Protein AF-A0A1Y4F2G3-F1 (afdb_monomer)

Mean predicted aligned error: 18.68 Å

Foldseek 3Di:
DDDPDPPPVVVVVVVPPPDDDPDDPDPPPPPPVNVVVVVVVVVVVVVVVVVVVVVVVVVVVVVVVVVVVVVVVVVVVVVVVVVVVVVVVVVVVVVVLVVQLVVQLVVVVVVVQDNVLSNQLSVCVSVVVVVSVVVSVVVRVVVVVVVVVVVCVVPDPDDPPDPPDPVPDDDPVVCVVPPD

Structure (mmCIF, N/CA/C/O backbone):
data_AF-A0A1Y4F2G3-F1
#
_entry.id   AF-A0A1Y4F2G3-F1
#
loop_
_atom_site.group_PDB
_atom_site.id
_atom_site.type_symbol
_atom_site.label_atom_id
_atom_site.label_alt_id
_atom_site.label_comp_id
_atom_site.label_asym_id
_atom_site.label_entity_id
_atom_site.label_seq_id
_atom_site.pdbx_PDB_ins_code
_atom_site.Cartn_x
_atom_site.Cartn_y
_atom_site.Cartn_z
_atom_site.occupancy
_atom_site.B_iso_or_equiv
_atom_site.auth_seq_id
_atom_site.auth_comp_id
_atom_site.auth_asym_id
_atom_site.auth_atom_id
_atom_site.pdbx_PDB_model_num
ATOM 1 N N . MET A 1 1 ? -63.669 32.587 19.161 1.00 41.53 1 MET A N 1
ATOM 2 C CA . MET A 1 1 ? -62.459 31.763 19.363 1.00 41.53 1 MET A CA 1
ATOM 3 C C . MET A 1 1 ? -61.683 32.408 20.509 1.00 41.53 1 MET A C 1
ATOM 5 O O . MET A 1 1 ? -60.713 33.107 20.270 1.00 41.53 1 MET A O 1
ATOM 9 N N . ASP A 1 2 ? -62.224 32.518 21.723 1.00 50.59 2 ASP A N 1
ATOM 10 C CA . ASP A 1 2 ? -62.701 31.463 22.641 1.00 50.59 2 ASP A CA 1
ATOM 11 C C . ASP A 1 2 ? -61.597 30.481 22.992 1.00 50.59 2 ASP A C 1
ATOM 13 O O . ASP A 1 2 ? -61.558 29.414 22.406 1.00 50.59 2 ASP A O 1
ATOM 17 N N . GLU A 1 3 ? -60.707 30.865 23.913 1.00 49.78 3 GLU A N 1
ATOM 18 C CA . GLU A 1 3 ? -59.845 29.914 24.636 1.00 49.78 3 GLU A CA 1
ATOM 19 C C . GLU A 1 3 ? -59.114 30.550 25.839 1.00 49.78 3 GLU A C 1
ATOM 21 O O . GLU A 1 3 ? -57.988 30.190 26.155 1.00 49.78 3 GLU A O 1
ATOM 26 N N . ASN A 1 4 ? -59.710 31.532 26.535 1.00 52.78 4 ASN A N 1
ATOM 27 C CA . ASN A 1 4 ? -59.034 32.106 27.713 1.00 52.78 4 ASN A CA 1
ATOM 28 C C . ASN A 1 4 ? -59.971 32.615 28.819 1.00 52.78 4 ASN A C 1
ATOM 30 O O . ASN A 1 4 ? -59.805 33.707 29.357 1.00 52.78 4 ASN A O 1
ATOM 34 N N . LYS A 1 5 ? -60.992 31.818 29.147 1.00 53.88 5 LYS A N 1
ATOM 35 C CA . LYS A 1 5 ? -61.863 32.043 30.317 1.00 53.88 5 LYS A CA 1
ATOM 36 C C . LYS A 1 5 ? -62.016 30.823 31.233 1.00 53.88 5 LYS A C 1
ATOM 38 O O . LYS A 1 5 ? -62.799 30.888 32.164 1.00 53.88 5 LYS A O 1
ATOM 43 N N . ASN A 1 6 ? -61.258 29.746 31.015 1.00 56.41 6 ASN A N 1
ATOM 44 C CA . ASN A 1 6 ? -61.424 28.488 31.757 1.00 56.41 6 ASN A CA 1
ATOM 45 C C . ASN A 1 6 ? -60.230 28.115 32.658 1.00 56.41 6 ASN A C 1
ATOM 47 O O . ASN A 1 6 ? -59.962 26.943 32.872 1.00 56.41 6 ASN A O 1
ATOM 51 N N . VAL A 1 7 ? -59.465 29.093 33.151 1.00 50.84 7 VAL A N 1
ATOM 52 C CA . VAL A 1 7 ? -58.342 28.816 34.077 1.00 50.84 7 VAL A CA 1
ATOM 53 C C . VAL A 1 7 ? -58.565 29.442 35.458 1.00 50.84 7 VAL A C 1
ATOM 55 O O . VAL A 1 7 ? -57.857 29.110 36.400 1.00 50.84 7 VAL A O 1
ATOM 58 N N . ASN A 1 8 ? -59.586 30.293 35.623 1.00 50.84 8 ASN A N 1
ATOM 59 C CA . ASN A 1 8 ? -59.808 31.006 36.886 1.00 50.84 8 ASN A CA 1
ATOM 60 C C . ASN A 1 8 ? -61.034 30.546 37.695 1.00 50.84 8 ASN A C 1
ATOM 62 O O . ASN A 1 8 ? -61.171 30.973 38.831 1.00 50.84 8 ASN A O 1
ATOM 66 N N . GLU A 1 9 ? -61.885 29.655 37.172 1.00 50.50 9 GLU A N 1
ATOM 67 C CA . GLU A 1 9 ? -62.991 29.051 37.948 1.00 50.50 9 GLU A CA 1
ATOM 68 C C . GLU A 1 9 ? -62.604 27.718 38.620 1.00 50.50 9 GLU A C 1
ATOM 70 O O . GLU A 1 9 ? -63.257 27.291 39.569 1.00 50.50 9 GLU A O 1
ATOM 75 N N . GLU A 1 10 ? -61.505 27.076 38.206 1.00 46.84 10 GLU A N 1
ATOM 76 C CA . GLU A 1 10 ? -61.017 25.834 38.835 1.00 46.84 10 GLU A CA 1
ATOM 77 C C . GLU A 1 10 ? -60.115 26.068 40.059 1.00 46.84 10 GLU A C 1
ATOM 79 O O . GLU A 1 10 ? -59.885 25.145 40.843 1.00 46.84 10 GLU A O 1
ATOM 84 N N . LEU A 1 11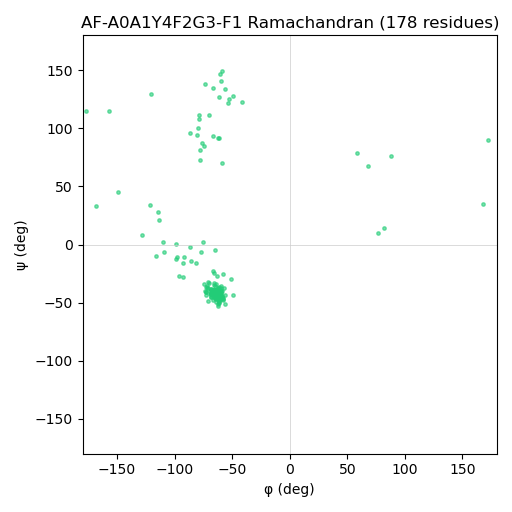 ? -59.633 27.299 40.267 1.00 45.91 11 LEU A N 1
ATOM 85 C CA . LEU A 1 11 ? -58.819 27.657 41.435 1.00 45.91 11 LEU A CA 1
ATOM 86 C C . LEU A 1 11 ? -59.654 28.214 42.598 1.00 45.91 11 LEU A C 1
ATOM 88 O O . LEU A 1 11 ? -59.306 27.966 43.747 1.00 45.91 11 LEU A O 1
ATOM 92 N N . GLU A 1 12 ? -60.807 28.840 42.340 1.00 43.16 12 GLU A N 1
ATOM 93 C CA . GLU A 1 12 ? -61.718 29.292 43.410 1.00 43.16 12 GLU A CA 1
ATOM 94 C C . GLU A 1 12 ? -62.631 28.180 43.958 1.00 43.16 12 GLU A C 1
ATOM 96 O O . GLU A 1 12 ? -63.163 28.306 45.061 1.00 43.16 12 GLU A O 1
ATOM 101 N N . ASN A 1 13 ? -62.768 27.048 43.258 1.00 44.97 13 ASN A N 1
ATOM 102 C CA . ASN A 1 13 ? -63.552 25.902 43.742 1.00 44.97 13 ASN A CA 1
ATOM 103 C C . ASN A 1 13 ? -62.759 24.930 44.636 1.00 44.97 13 ASN A C 1
ATOM 105 O O . ASN A 1 13 ? -63.324 23.968 45.154 1.00 44.97 13 ASN A O 1
ATOM 109 N N . LYS A 1 14 ? -61.461 25.180 44.857 1.00 39.44 14 LYS A N 1
ATOM 110 C CA . LYS A 1 14 ? -60.637 24.424 45.818 1.00 39.44 14 LYS A CA 1
ATOM 111 C C . LYS A 1 14 ? -60.466 25.116 47.171 1.00 39.44 14 LYS A C 1
ATOM 113 O O . LYS A 1 14 ? -60.071 24.453 48.123 1.00 39.44 14 LYS A O 1
ATOM 118 N N . GLU A 1 15 ? -60.824 26.395 47.283 1.00 39.25 15 GLU A N 1
ATOM 119 C CA . GLU A 1 15 ? -60.779 27.148 48.548 1.00 39.25 15 GLU A CA 1
ATOM 120 C C . GLU A 1 15 ? -62.146 27.255 49.253 1.00 39.25 15 GLU A C 1
ATOM 122 O O . GLU A 1 15 ? -62.230 27.808 50.343 1.00 39.25 15 GLU A O 1
ATOM 127 N N . LYS A 1 16 ? -63.216 26.667 48.693 1.00 41.59 16 LYS A N 1
ATOM 128 C CA . LYS A 1 16 ? -64.585 26.698 49.257 1.00 41.59 16 LYS A CA 1
ATOM 129 C C . LYS A 1 16 ? -65.141 25.350 49.735 1.00 41.59 16 LYS A C 1
ATOM 131 O O . LYS A 1 16 ? -66.348 25.188 49.858 1.00 41.59 16 LYS A O 1
ATOM 136 N N . THR A 1 17 ? -64.273 24.377 50.022 1.00 32.03 17 THR A N 1
ATOM 137 C CA . THR A 1 17 ? -64.658 23.142 50.748 1.00 32.03 17 THR A CA 1
ATOM 138 C C . THR A 1 17 ? -63.846 22.965 52.034 1.00 32.03 17 THR A C 1
ATOM 140 O O . THR A 1 17 ? -63.494 21.859 52.434 1.00 32.03 17 THR A O 1
ATOM 143 N N . VAL A 1 18 ? -63.513 24.079 52.677 1.00 39.81 18 VAL A N 1
ATOM 144 C CA . VAL A 1 18 ? -63.105 24.122 54.079 1.00 39.81 18 VAL A CA 1
ATOM 145 C C . VAL A 1 18 ? -64.125 25.042 54.732 1.00 39.81 18 VAL A C 1
ATOM 147 O O . VAL A 1 18 ? -64.375 26.115 54.200 1.00 39.81 18 VAL A O 1
ATOM 150 N N . GLU A 1 19 ? -64.722 24.601 55.835 1.00 43.28 19 GLU A N 1
ATOM 151 C CA . GLU A 1 19 ? -65.843 25.241 56.546 1.00 43.28 19 GLU A CA 1
ATOM 152 C C . GLU 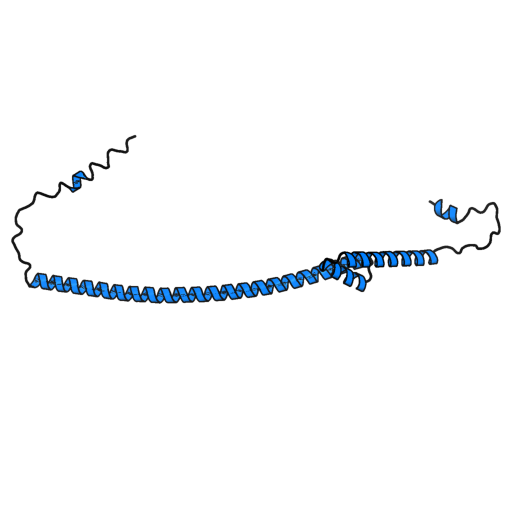A 1 19 ? -67.241 24.845 56.053 1.00 43.28 19 GLU A C 1
ATOM 154 O O . GLU A 1 19 ? -67.930 25.585 55.369 1.00 43.28 19 GLU A O 1
ATOM 159 N N . GLU A 1 20 ? -67.669 23.641 56.434 1.00 36.53 20 GLU A N 1
ATOM 160 C CA . GLU A 1 20 ? -68.802 23.470 57.359 1.00 36.53 20 GLU A CA 1
ATOM 161 C C . GLU A 1 20 ? -68.985 21.973 57.641 1.00 36.53 20 GLU A C 1
ATOM 163 O O . GLU A 1 20 ? -69.254 21.167 56.752 1.00 36.53 20 GLU A O 1
ATOM 168 N N . GLY A 1 21 ? -68.772 21.585 58.897 1.00 29.64 21 GLY A N 1
ATOM 169 C CA . GLY A 1 21 ? -68.862 20.193 59.334 1.00 29.64 21 GLY A CA 1
ATOM 170 C C . GLY A 1 21 ? -68.299 19.954 60.730 1.00 29.64 21 GLY A C 1
ATOM 171 O O . GLY A 1 21 ? -67.694 18.917 60.981 1.00 29.64 21 GLY A O 1
ATOM 172 N N . THR A 1 22 ? -68.450 20.917 61.639 1.00 38.38 22 THR A N 1
ATOM 173 C CA . THR A 1 22 ? -68.309 20.670 63.074 1.00 38.38 22 THR A CA 1
ATOM 174 C C . THR A 1 22 ? -69.605 20.062 63.586 1.00 38.38 22 THR A C 1
ATOM 176 O O . THR A 1 22 ? -70.517 20.797 63.946 1.00 38.38 22 THR A O 1
ATOM 179 N N . GLU A 1 23 ? -69.684 18.734 63.640 1.00 34.41 23 GLU A N 1
ATOM 180 C CA . GLU A 1 23 ? -70.515 18.067 64.643 1.00 34.41 23 GLU A CA 1
ATOM 181 C C . GLU A 1 23 ? -70.042 16.626 64.888 1.00 34.41 23 GLU A C 1
ATOM 183 O O . GLU A 1 23 ? -70.121 15.756 64.025 1.00 34.41 23 GLU A O 1
ATOM 188 N N . ASN A 1 24 ? -69.565 16.411 66.118 1.00 38.56 24 ASN A N 1
ATOM 189 C CA . ASN A 1 24 ? -69.314 15.134 66.791 1.00 38.56 24 ASN A CA 1
ATOM 190 C C . ASN A 1 24 ? -68.175 14.249 66.260 1.00 38.56 24 ASN A C 1
ATOM 192 O O . ASN A 1 24 ? -68.380 13.102 65.864 1.00 38.56 24 ASN A O 1
ATOM 196 N N . GLN A 1 25 ? -66.937 14.724 66.416 1.00 39.69 25 GLN A N 1
ATOM 197 C CA . GLN A 1 25 ? -65.868 13.823 66.848 1.00 39.69 25 GLN A CA 1
ATOM 198 C C . GLN A 1 25 ? -65.899 13.792 68.376 1.00 39.69 25 GLN A C 1
ATOM 200 O O . GLN A 1 25 ? -65.385 14.687 69.038 1.00 39.69 25 GLN A O 1
ATOM 205 N N . GLU A 1 26 ? -66.571 12.781 68.933 1.00 39.09 26 GLU A N 1
ATOM 206 C CA . GLU A 1 26 ? -66.248 12.333 70.284 1.00 39.09 26 GLU A CA 1
ATOM 207 C C . GLU A 1 26 ? -64.730 12.144 70.343 1.00 39.09 26 GLU A C 1
ATOM 209 O O . GLU A 1 26 ? -64.170 11.444 69.495 1.00 39.09 26 GLU A O 1
ATOM 214 N N . ASP A 1 27 ? -64.085 12.759 71.334 1.00 46.25 27 ASP A N 1
ATOM 215 C CA . ASP A 1 27 ? -62.706 12.507 71.741 1.00 46.25 27 ASP A CA 1
ATOM 216 C C . ASP A 1 27 ? -62.532 11.029 72.141 1.00 46.25 27 ASP A C 1
ATOM 218 O O . ASP A 1 27 ? -62.347 10.678 73.308 1.00 46.25 27 ASP A O 1
ATOM 222 N N . LYS A 1 28 ? -62.586 10.111 71.174 1.00 54.00 28 LYS A N 1
ATOM 223 C CA . LYS A 1 28 ? -62.007 8.784 71.325 1.00 54.00 28 LYS A CA 1
ATOM 224 C C . LYS A 1 28 ? -60.517 8.977 71.175 1.00 54.00 28 LYS A C 1
ATOM 226 O O . LYS A 1 28 ? -59.958 8.869 70.088 1.00 54.00 28 LYS A O 1
ATOM 231 N N . GLN A 1 29 ? -59.883 9.281 72.306 1.00 51.53 29 GLN A N 1
ATOM 232 C CA . GLN A 1 29 ? -58.473 8.977 72.491 1.00 51.53 29 GLN A CA 1
ATOM 233 C C . GLN A 1 29 ? -58.254 7.575 71.911 1.00 51.53 29 GLN A C 1
ATOM 235 O O . GLN A 1 29 ? -58.991 6.662 72.310 1.00 51.53 29 GLN A O 1
ATOM 240 N N . PRO A 1 30 ? -57.345 7.411 70.932 1.00 57.69 30 PRO A N 1
ATOM 241 C CA . PRO A 1 30 ? -57.147 6.125 70.293 1.00 57.69 30 PRO A CA 1
ATOM 242 C C . PRO A 1 30 ? -56.906 5.117 71.404 1.00 57.69 30 PRO A C 1
ATOM 244 O O . PRO A 1 30 ? -56.094 5.341 72.311 1.00 57.69 30 PRO A O 1
ATOM 247 N N . THR A 1 31 ? -57.709 4.058 71.407 1.00 64.88 31 THR A N 1
ATOM 248 C CA . THR A 1 31 ? -57.602 3.069 72.474 1.00 64.88 31 THR A CA 1
ATOM 249 C C . THR A 1 31 ? -56.191 2.486 72.423 1.00 64.88 31 THR A C 1
ATOM 251 O O . THR A 1 31 ? -55.589 2.389 71.352 1.00 64.88 31 THR A O 1
ATOM 254 N N . LEU A 1 32 ? -55.618 2.128 73.576 1.00 66.38 32 LEU A N 1
ATOM 255 C CA . LEU A 1 32 ? -54.231 1.643 73.662 1.00 66.38 32 LEU A CA 1
ATOM 256 C C . LEU A 1 32 ? -53.946 0.497 72.664 1.00 66.38 32 LEU A C 1
ATOM 258 O O . LEU A 1 32 ? -52.830 0.333 72.176 1.00 66.38 32 LEU A O 1
ATOM 262 N N . GLU A 1 33 ? -54.988 -0.276 72.361 1.00 74.75 33 GLU A N 1
ATOM 263 C CA . GLU A 1 33 ? -55.013 -1.379 71.407 1.00 74.75 33 GLU A CA 1
ATOM 264 C C . GLU A 1 33 ? -54.927 -0.916 69.940 1.00 74.75 33 GLU A C 1
ATOM 266 O O . GLU A 1 33 ? -54.221 -1.527 69.141 1.00 74.75 33 GLU A O 1
ATOM 271 N N . GLU A 1 34 ? -55.560 0.202 69.589 1.00 79.38 34 GLU A N 1
ATOM 272 C CA . GLU A 1 34 ? -55.551 0.790 68.245 1.00 79.38 34 GLU A CA 1
ATOM 273 C C . GLU A 1 34 ? -54.192 1.425 67.911 1.00 79.38 34 GLU A C 1
ATOM 275 O O . GLU A 1 34 ? -53.643 1.174 66.839 1.00 79.38 34 GLU A O 1
ATOM 280 N N . VAL A 1 35 ? -53.567 2.112 68.876 1.00 79.00 35 VAL A N 1
ATOM 281 C CA . VAL A 1 35 ? -52.189 2.634 68.748 1.00 79.00 35 VAL A CA 1
ATOM 282 C C . VAL A 1 35 ? -51.173 1.496 68.605 1.00 79.00 35 VAL A C 1
ATOM 284 O O . VAL A 1 35 ? -50.230 1.574 67.818 1.00 79.00 35 VAL A O 1
ATOM 287 N N . MET A 1 36 ? -51.364 0.401 69.347 1.00 79.69 36 MET A N 1
ATOM 288 C CA . MET A 1 36 ? -50.530 -0.799 69.228 1.00 79.69 36 MET A CA 1
ATOM 289 C C . MET A 1 36 ? -50.708 -1.487 67.869 1.00 79.69 36 MET A C 1
ATOM 291 O O . MET A 1 36 ? -49.724 -1.948 67.285 1.00 79.69 36 MET A O 1
ATOM 295 N N . ALA A 1 37 ? -51.934 -1.533 67.341 1.00 83.88 37 ALA A N 1
ATOM 296 C CA . ALA A 1 37 ? -52.219 -2.070 66.015 1.00 83.88 37 ALA A CA 1
ATOM 297 C C . ALA A 1 37 ? -51.617 -1.202 64.896 1.00 83.88 37 ALA A C 1
ATOM 299 O O . ALA A 1 37 ? -51.076 -1.739 63.929 1.00 83.88 37 ALA A O 1
ATOM 300 N N . GLU A 1 38 ? -51.656 0.121 65.032 1.00 84.06 38 GLU A N 1
ATOM 301 C CA . GLU A 1 38 ? -51.059 1.060 64.081 1.00 84.06 38 GLU A CA 1
ATOM 302 C C . GLU A 1 38 ? -49.526 0.995 64.104 1.00 84.06 38 GLU A C 1
ATOM 304 O O . GLU A 1 38 ? -48.905 0.857 63.052 1.00 84.06 38 GLU A O 1
ATOM 309 N N . LEU A 1 39 ? -48.910 0.912 65.289 1.00 83.81 39 LEU A N 1
ATOM 310 C CA . LEU A 1 39 ? -47.468 0.684 65.436 1.00 83.81 39 LEU A CA 1
ATOM 311 C C . LEU A 1 39 ? -47.031 -0.667 64.846 1.00 83.81 39 LEU A C 1
ATOM 313 O O . LEU A 1 39 ? -45.955 -0.779 64.254 1.00 83.81 39 LEU A O 1
ATOM 317 N N . ALA A 1 40 ? -47.849 -1.712 64.999 1.00 81.31 40 ALA A N 1
ATOM 318 C CA . ALA A 1 40 ? -47.589 -3.012 64.388 1.00 81.31 40 ALA A CA 1
ATOM 319 C C . ALA A 1 40 ? -47.680 -2.950 62.853 1.00 81.31 40 ALA A C 1
ATOM 321 O O . ALA A 1 40 ? -46.835 -3.535 62.173 1.00 81.31 40 ALA A O 1
ATOM 322 N N . ARG A 1 41 ? -48.650 -2.208 62.300 1.00 83.94 41 ARG A N 1
ATOM 323 C CA . ARG A 1 41 ? -48.779 -1.967 60.851 1.00 83.94 41 ARG A CA 1
ATOM 324 C C . ARG A 1 41 ? -47.609 -1.157 60.305 1.00 83.94 41 ARG A C 1
ATOM 326 O O . ARG A 1 41 ? -47.015 -1.570 59.315 1.00 83.94 41 ARG A O 1
ATOM 333 N N . GLU A 1 42 ? -47.227 -0.079 60.977 1.00 83.00 42 GLU A N 1
ATOM 334 C CA . GLU A 1 42 ? -46.125 0.794 60.569 1.00 83.00 42 GLU A CA 1
ATOM 335 C C . GLU A 1 42 ? -44.778 0.053 60.616 1.00 83.00 42 GLU A C 1
ATOM 337 O O . GLU A 1 42 ? -43.959 0.153 59.700 1.00 83.00 42 GLU A O 1
ATOM 342 N N . ARG A 1 43 ? -44.559 -0.791 61.635 1.00 85.62 43 ARG A N 1
ATOM 343 C CA . ARG A 1 43 ? -43.391 -1.687 61.689 1.00 85.62 43 ARG A CA 1
ATOM 344 C C . ARG A 1 43 ? -43.410 -2.723 60.569 1.00 85.62 43 ARG A C 1
ATOM 346 O O . ARG A 1 43 ? -42.372 -2.934 59.945 1.00 85.62 43 ARG A O 1
ATOM 353 N N . ALA A 1 44 ? -44.565 -3.323 60.281 1.00 86.62 44 ALA A N 1
ATOM 354 C CA . ALA A 1 44 ? -44.704 -4.277 59.184 1.00 86.62 44 ALA A CA 1
ATOM 355 C C . ALA A 1 44 ? -44.473 -3.620 57.811 1.00 86.62 44 ALA A C 1
ATOM 357 O O . ALA A 1 44 ? -43.837 -4.217 56.943 1.00 86.62 44 ALA A O 1
ATOM 358 N N . GLU A 1 45 ? -44.940 -2.390 57.595 1.00 87.19 45 GLU A N 1
ATOM 359 C CA . GLU A 1 45 ? -44.660 -1.623 56.376 1.00 87.19 45 GLU A CA 1
ATOM 360 C C . GLU A 1 45 ? -43.193 -1.222 56.268 1.00 87.19 45 GLU A C 1
ATOM 362 O O . GLU A 1 45 ? -42.589 -1.385 55.207 1.00 87.19 45 GLU A O 1
ATOM 367 N N . LYS A 1 46 ? -42.582 -0.776 57.367 1.00 86.69 46 LYS A N 1
ATOM 368 C CA . LYS A 1 46 ? -41.154 -0.454 57.412 1.00 86.69 46 LYS A CA 1
ATOM 369 C C . LYS A 1 46 ? -40.288 -1.673 57.103 1.00 86.69 46 LYS A C 1
ATOM 371 O O . LYS A 1 46 ? -39.289 -1.552 56.396 1.00 86.69 46 LYS A O 1
ATOM 376 N N . GLU A 1 47 ? -40.673 -2.849 57.589 1.00 88.56 47 GLU A N 1
ATOM 377 C CA . GLU A 1 47 ? -39.984 -4.102 57.288 1.00 88.56 47 GLU A CA 1
ATOM 378 C C . GLU A 1 47 ? -40.161 -4.510 55.818 1.00 88.56 47 GLU A C 1
ATOM 380 O O . GLU A 1 47 ? -39.172 -4.827 55.156 1.00 88.56 47 GLU A O 1
ATOM 385 N N . LYS A 1 48 ? -41.369 -4.381 55.251 1.00 89.81 48 LYS A N 1
ATOM 386 C CA . LYS A 1 48 ? -41.611 -4.582 53.807 1.00 89.81 48 LYS A CA 1
ATOM 387 C C . LYS A 1 48 ? -40.784 -3.628 52.940 1.00 89.81 48 LYS A C 1
ATOM 389 O O . LYS A 1 48 ? -40.174 -4.066 51.967 1.00 89.81 48 LYS A O 1
ATOM 394 N N . MET A 1 49 ? -40.731 -2.346 53.298 1.00 88.94 49 MET A N 1
ATOM 395 C CA . MET A 1 49 ? -39.932 -1.325 52.608 1.00 88.94 49 MET A CA 1
ATOM 396 C C . MET A 1 49 ? -38.436 -1.633 52.685 1.00 88.94 49 MET A C 1
ATOM 398 O O . MET A 1 49 ? -37.728 -1.505 51.689 1.00 88.94 49 MET A O 1
ATOM 402 N N . LYS A 1 50 ? -37.953 -2.098 53.842 1.00 91.56 50 LYS A N 1
ATOM 403 C CA . LYS A 1 50 ? -36.559 -2.511 54.015 1.00 91.56 50 LYS A CA 1
ATOM 404 C C . LYS A 1 50 ? -36.216 -3.719 53.138 1.00 91.56 50 LYS A C 1
ATOM 406 O O . LYS A 1 50 ? -35.235 -3.669 52.406 1.00 91.56 50 LYS A O 1
ATOM 411 N N . VAL A 1 51 ? -37.064 -4.749 53.129 1.00 90.94 51 VAL A N 1
ATOM 412 C CA . VAL A 1 51 ? -36.894 -5.931 52.264 1.00 90.94 51 VAL A CA 1
ATOM 413 C C . VAL A 1 51 ? -36.915 -5.545 50.781 1.00 90.94 51 VAL A C 1
ATOM 415 O O . VAL A 1 51 ? -36.093 -6.031 50.005 1.00 90.94 51 VAL A O 1
ATOM 418 N N . ALA A 1 52 ? -37.815 -4.644 50.377 1.00 90.31 52 ALA A N 1
ATOM 419 C CA . ALA A 1 52 ? -37.855 -4.129 49.011 1.00 90.31 52 ALA A CA 1
ATOM 420 C C . ALA A 1 52 ? -36.572 -3.356 48.656 1.00 90.31 52 ALA A C 1
ATOM 422 O O . ALA A 1 52 ? -35.990 -3.590 47.601 1.00 90.31 52 ALA A O 1
ATOM 423 N N . SER A 1 53 ? -36.092 -2.491 49.552 1.00 89.06 53 SER A N 1
ATOM 424 C CA . SER A 1 53 ? -34.848 -1.731 49.383 1.00 89.06 53 SER A CA 1
ATOM 425 C C . SER A 1 53 ? -33.624 -2.640 49.238 1.00 89.06 53 SER A C 1
ATOM 427 O O . SER A 1 53 ? -32.806 -2.441 48.336 1.00 89.06 53 SER A O 1
ATOM 429 N N . ASP A 1 54 ? -33.506 -3.662 50.085 1.00 91.50 54 ASP A N 1
ATOM 430 C CA . ASP A 1 54 ? -32.412 -4.636 50.029 1.00 91.50 54 ASP A CA 1
ATOM 431 C C . ASP A 1 54 ? -32.456 -5.433 48.713 1.00 91.50 54 ASP A C 1
ATOM 433 O O . ASP A 1 54 ? -31.426 -5.628 48.056 1.00 91.50 54 ASP A O 1
ATOM 437 N N . LYS A 1 55 ? -33.660 -5.810 48.260 1.00 94.06 55 LYS A N 1
ATOM 438 C CA . LYS A 1 55 ? -33.868 -6.472 46.967 1.00 94.06 55 LYS A CA 1
ATOM 439 C C . LYS A 1 55 ? -33.439 -5.583 45.797 1.00 94.06 55 LYS A C 1
ATOM 441 O O . LYS A 1 55 ? -32.598 -6.008 45.006 1.00 94.06 55 LYS A O 1
ATOM 446 N N . TYR A 1 56 ? -33.923 -4.344 45.716 1.00 91.75 56 TYR A N 1
ATOM 447 C CA . TYR A 1 56 ? -33.529 -3.417 44.649 1.00 91.75 56 TYR A CA 1
ATOM 448 C C . TYR A 1 56 ? -32.030 -3.120 44.662 1.00 91.75 56 TYR A C 1
ATOM 450 O O . TYR A 1 56 ? -31.397 -3.081 43.611 1.00 91.75 56 TYR A O 1
ATOM 458 N N . SER A 1 57 ? -31.431 -2.981 45.844 1.00 89.19 57 SER A N 1
ATOM 459 C CA . SER A 1 57 ? -29.986 -2.779 45.977 1.00 89.19 57 SER A CA 1
ATOM 460 C C . SER A 1 57 ? -29.195 -3.953 45.390 1.00 89.19 57 SER A C 1
ATOM 462 O O . SER A 1 57 ? -28.200 -3.748 44.690 1.00 89.19 57 SER A O 1
ATOM 464 N N . SER A 1 58 ? -29.661 -5.187 45.608 1.00 89.75 58 SER A N 1
ATOM 465 C CA . SER A 1 58 ? -29.047 -6.387 45.030 1.00 89.75 58 SER A CA 1
ATOM 466 C C . SER A 1 58 ? -29.220 -6.476 43.505 1.00 89.75 58 SER A C 1
ATOM 468 O O . SER A 1 58 ? -28.278 -6.824 42.786 1.00 89.75 58 SER A O 1
ATOM 470 N N . GLU A 1 59 ? -30.382 -6.082 42.982 1.00 91.25 59 GLU A N 1
ATOM 471 C CA . 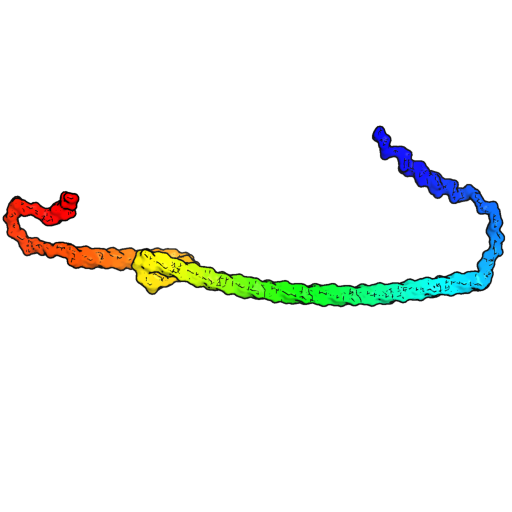GLU A 1 59 ? -30.658 -6.030 41.542 1.00 91.25 59 GLU A CA 1
ATOM 472 C C . GLU A 1 59 ? -29.803 -4.958 40.852 1.00 91.25 59 GLU A C 1
ATOM 474 O O . GLU A 1 59 ? -29.169 -5.220 39.833 1.00 91.25 59 GLU A O 1
ATOM 479 N N . ILE A 1 60 ? -29.663 -3.776 41.455 1.00 91.19 60 ILE A N 1
ATOM 480 C CA . ILE A 1 60 ? -28.780 -2.719 40.948 1.00 91.19 60 ILE A CA 1
ATOM 481 C C . ILE A 1 60 ? -27.323 -3.194 40.936 1.00 91.19 60 ILE A C 1
ATOM 483 O O . ILE A 1 60 ? -26.609 -2.979 39.954 1.00 91.19 60 ILE A O 1
ATOM 487 N N . ALA A 1 61 ? -26.861 -3.862 41.996 1.00 89.75 61 ALA A N 1
ATOM 488 C CA . ALA A 1 61 ? -25.495 -4.377 42.062 1.00 89.75 61 ALA A CA 1
ATOM 489 C C . ALA A 1 61 ? -25.221 -5.437 40.981 1.00 89.75 61 ALA A C 1
ATOM 491 O O . ALA A 1 61 ? -24.169 -5.409 40.333 1.00 89.75 61 ALA A O 1
ATOM 492 N N . THR A 1 62 ? -26.171 -6.348 40.753 1.00 91.19 62 THR A N 1
ATOM 493 C CA . THR A 1 62 ? -26.055 -7.391 39.724 1.00 91.19 62 THR A CA 1
ATOM 494 C C . THR A 1 62 ? -26.111 -6.809 38.313 1.00 91.19 62 THR A C 1
ATOM 496 O O . THR A 1 62 ? -25.233 -7.121 37.508 1.00 91.19 62 THR A O 1
ATOM 499 N N . LEU A 1 63 ? -27.038 -5.891 38.031 1.00 88.88 63 LEU A N 1
ATOM 500 C CA . LEU A 1 63 ? -27.117 -5.175 36.754 1.00 88.88 63 LEU A CA 1
ATOM 501 C C . LEU A 1 63 ? -25.845 -4.374 36.475 1.00 88.88 63 LEU A C 1
ATOM 503 O O . LEU A 1 63 ? -25.295 -4.444 35.379 1.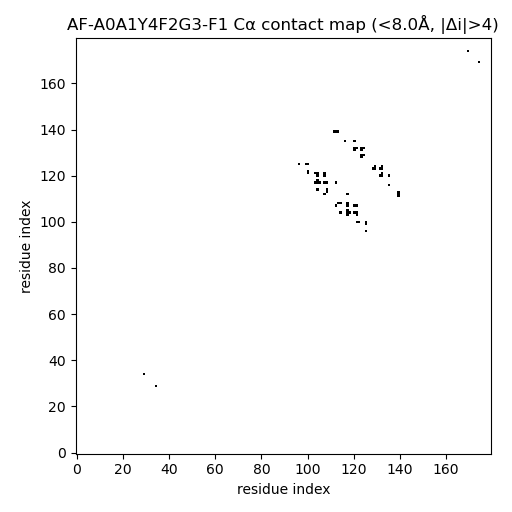00 88.88 63 LEU A O 1
ATOM 507 N N . LYS A 1 64 ? -25.307 -3.678 37.482 1.00 90.25 64 LYS A N 1
ATOM 508 C CA . LYS A 1 64 ? -24.050 -2.932 37.354 1.00 90.25 64 LYS A CA 1
ATOM 509 C C . LYS A 1 64 ? -22.871 -3.854 37.040 1.00 90.25 64 LYS A C 1
ATOM 511 O O . LYS A 1 64 ? -21.988 -3.479 36.271 1.00 90.25 64 LYS A O 1
ATOM 516 N N . LYS A 1 65 ? -22.842 -5.060 37.617 1.00 90.69 65 LYS A N 1
ATOM 517 C CA . LYS A 1 65 ? -21.821 -6.073 37.309 1.00 90.69 65 LYS A CA 1
ATOM 518 C C . LYS A 1 65 ? -21.969 -6.602 35.881 1.00 90.69 65 LYS A C 1
ATOM 520 O O . LYS A 1 65 ? -20.970 -6.704 35.179 1.00 90.69 65 LYS A O 1
ATOM 525 N N . GLN A 1 66 ? -23.194 -6.893 35.445 1.00 88.38 66 GLN A N 1
ATOM 526 C CA . GLN A 1 66 ? -23.476 -7.350 34.081 1.00 88.38 66 GLN A CA 1
ATOM 527 C C . GLN A 1 66 ? -23.140 -6.285 33.033 1.00 88.38 66 GLN A C 1
ATOM 529 O O . GLN A 1 66 ? -22.560 -6.613 32.004 1.00 88.38 66 GLN A O 1
ATOM 534 N N . LEU A 1 67 ? -23.464 -5.018 33.300 1.00 83.94 67 LEU A N 1
ATOM 535 C CA . LEU A 1 67 ? -23.194 -3.913 32.386 1.00 83.94 67 LEU A CA 1
ATOM 536 C C . LEU A 1 67 ? -21.690 -3.700 32.206 1.00 83.94 67 LEU A C 1
ATOM 538 O O . LEU A 1 67 ? -21.223 -3.633 31.076 1.00 83.94 67 LEU A O 1
ATOM 542 N N . ARG A 1 68 ? -20.922 -3.716 33.303 1.00 82.88 68 ARG A N 1
ATOM 543 C CA . ARG A 1 68 ? -19.456 -3.680 33.225 1.00 82.88 68 ARG A CA 1
ATOM 544 C C . ARG A 1 68 ? -18.890 -4.876 32.470 1.00 82.88 68 ARG A C 1
ATOM 546 O O . ARG A 1 68 ? -18.048 -4.688 31.611 1.00 82.88 68 ARG A O 1
ATOM 553 N N . ALA A 1 69 ? -19.376 -6.086 32.749 1.00 86.19 69 ALA A N 1
ATOM 554 C CA . ALA A 1 69 ? -18.914 -7.282 32.050 1.00 86.19 69 ALA A CA 1
ATOM 555 C C . ALA A 1 69 ? -19.176 -7.213 30.534 1.00 86.19 69 ALA A C 1
ATOM 557 O O . ALA A 1 69 ? -18.314 -7.606 29.756 1.00 86.19 69 ALA A O 1
ATOM 558 N N . LYS A 1 70 ? -20.336 -6.685 30.116 1.00 81.31 70 LYS A N 1
ATOM 559 C CA . LYS A 1 70 ? -20.653 -6.460 28.697 1.00 81.31 70 LYS A CA 1
ATOM 560 C C . LYS A 1 70 ? -19.755 -5.396 28.074 1.00 81.31 70 LYS A C 1
ATOM 562 O O . LYS A 1 70 ? -19.181 -5.661 27.030 1.00 81.31 70 LYS A O 1
ATOM 567 N N . GLN A 1 71 ? -19.589 -4.254 28.738 1.00 77.75 71 GLN A N 1
ATOM 568 C CA . GLN A 1 71 ? -18.722 -3.173 28.262 1.00 77.75 71 GLN A CA 1
ATOM 569 C C . GLN A 1 71 ? -17.276 -3.647 28.078 1.00 77.75 71 GLN A C 1
ATOM 571 O O . GLN A 1 71 ? -16.697 -3.425 27.026 1.00 77.75 71 GLN A O 1
ATOM 576 N N . THR A 1 72 ? -16.718 -4.381 29.047 1.00 79.50 72 THR A N 1
ATOM 577 C CA . THR A 1 72 ? -15.352 -4.920 28.940 1.00 79.50 72 THR A CA 1
ATOM 578 C C . THR A 1 72 ? -15.218 -5.972 27.833 1.00 79.50 72 THR A C 1
ATOM 580 O O . THR A 1 72 ? -14.176 -6.058 27.192 1.00 79.50 72 THR A O 1
ATOM 583 N N . ALA A 1 73 ? -16.255 -6.781 27.592 1.00 78.12 73 ALA A N 1
ATOM 584 C CA . ALA A 1 73 ? -16.246 -7.754 26.500 1.00 78.12 73 ALA A CA 1
ATOM 585 C C . ALA A 1 73 ? -16.362 -7.091 25.116 1.00 78.12 73 ALA A C 1
ATOM 587 O O . ALA A 1 73 ? -15.755 -7.565 24.160 1.00 78.12 73 ALA A O 1
ATOM 588 N N . GLU A 1 74 ? -17.136 -6.012 25.010 1.00 70.19 74 GLU A N 1
ATOM 589 C CA . GLU A 1 74 ? -17.337 -5.259 23.770 1.00 70.19 74 GLU A CA 1
ATOM 590 C C . GLU A 1 74 ? -16.091 -4.448 23.395 1.00 70.19 74 GLU A C 1
ATOM 592 O O . GLU A 1 74 ? -15.642 -4.533 22.257 1.00 70.19 74 GLU A O 1
ATOM 597 N N . GLU A 1 75 ? -15.456 -3.784 24.365 1.00 68.38 75 GLU A N 1
ATOM 598 C CA . GLU A 1 75 ? -14.195 -3.051 24.178 1.00 68.38 75 GLU A CA 1
ATOM 599 C C . GLU A 1 75 ? -13.061 -3.980 23.709 1.00 68.38 75 GLU A C 1
ATOM 601 O O . GLU A 1 75 ? -12.390 -3.699 22.718 1.00 68.38 75 GLU A O 1
ATOM 606 N N . ALA A 1 76 ? -12.918 -5.160 24.325 1.00 69.75 76 ALA A N 1
ATOM 607 C CA . ALA A 1 76 ? -11.931 -6.153 23.895 1.00 69.75 76 ALA A CA 1
ATOM 608 C C . ALA A 1 76 ? -12.218 -6.721 22.489 1.00 69.75 76 ALA A C 1
ATOM 610 O O . ALA A 1 76 ? -11.291 -7.056 21.750 1.00 69.75 76 ALA A O 1
ATOM 611 N N . ALA A 1 77 ? -13.493 -6.846 22.107 1.00 73.56 77 ALA A N 1
ATOM 612 C CA . ALA A 1 77 ? -13.875 -7.300 20.773 1.00 73.56 77 ALA A CA 1
ATOM 613 C C . ALA A 1 77 ? -13.652 -6.219 19.706 1.00 73.56 77 ALA A C 1
ATOM 615 O O . ALA A 1 77 ? -13.312 -6.549 18.571 1.00 73.56 77 ALA A O 1
ATOM 616 N N . GLU A 1 78 ? -13.841 -4.947 20.050 1.00 72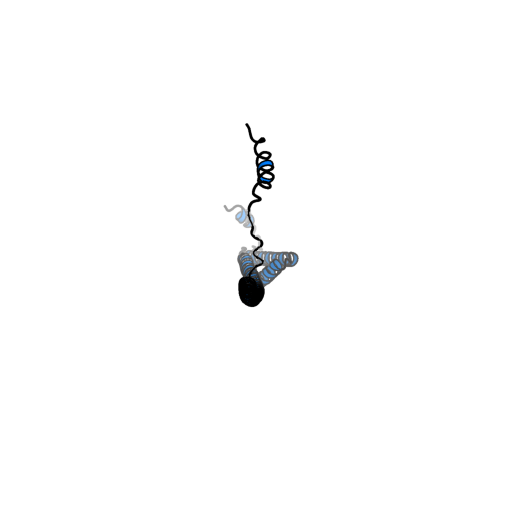.38 78 GLU A N 1
ATOM 617 C CA . GLU A 1 78 ? -13.595 -3.820 19.154 1.00 72.38 78 GLU A CA 1
ATOM 618 C C . GLU A 1 78 ? -12.097 -3.584 18.939 1.00 72.38 78 GLU A C 1
ATOM 620 O O . GLU A 1 78 ? -11.671 -3.423 17.797 1.00 72.38 78 GLU A O 1
ATOM 625 N N . ASP A 1 79 ? -11.278 -3.698 19.986 1.00 67.38 79 ASP A N 1
ATOM 626 C CA . ASP A 1 79 ? -9.819 -3.657 19.851 1.00 67.38 79 ASP A CA 1
ATOM 627 C C . ASP A 1 79 ? -9.291 -4.822 18.998 1.00 67.38 79 ASP A C 1
ATOM 629 O O . ASP A 1 79 ? -8.487 -4.605 18.091 1.00 67.38 79 ASP A O 1
ATOM 633 N N . ALA A 1 80 ? -9.798 -6.044 19.207 1.00 72.94 80 ALA A N 1
ATOM 634 C CA . ALA A 1 80 ? -9.423 -7.200 18.392 1.00 72.94 80 ALA A CA 1
ATOM 635 C C . ALA A 1 80 ? -9.865 -7.056 16.924 1.00 72.94 80 ALA A C 1
ATOM 637 O O . ALA A 1 80 ? -9.148 -7.478 16.016 1.00 72.94 80 ALA A O 1
ATOM 638 N N . LYS A 1 81 ? -11.031 -6.448 16.667 1.00 77.75 81 LYS A N 1
ATOM 639 C CA . LYS A 1 81 ? -11.473 -6.127 15.302 1.00 77.75 81 LYS A CA 1
ATOM 640 C C . LYS A 1 81 ? -10.608 -5.050 14.673 1.00 77.75 81 LYS A C 1
ATOM 642 O O . LYS A 1 81 ? -10.235 -5.213 13.519 1.00 77.75 81 LYS A O 1
ATOM 647 N N . ARG A 1 82 ? -10.247 -3.996 15.408 1.00 76.94 82 ARG A N 1
ATOM 648 C CA . ARG A 1 82 ? -9.363 -2.941 14.900 1.00 76.94 82 ARG A CA 1
ATOM 649 C C . ARG A 1 82 ? -7.997 -3.507 14.523 1.00 76.94 82 ARG A C 1
ATOM 651 O O . ARG A 1 82 ? -7.518 -3.221 13.434 1.00 76.94 82 ARG A O 1
ATOM 658 N N . GLU A 1 83 ? -7.419 -4.362 15.362 1.00 76.44 83 GLU A N 1
ATOM 659 C CA . GLU A 1 83 ? -6.139 -5.017 15.067 1.00 76.44 83 GLU A CA 1
ATOM 660 C C . GLU A 1 83 ? -6.245 -5.956 13.850 1.00 76.44 83 GLU A C 1
ATOM 662 O O . GLU A 1 83 ? -5.386 -5.935 12.969 1.00 76.44 83 GLU A O 1
ATOM 667 N N . GLN A 1 84 ? -7.335 -6.725 13.729 1.00 81.88 84 GLN A N 1
ATOM 668 C CA . GLN A 1 84 ? -7.584 -7.549 12.539 1.00 81.88 84 GLN A CA 1
ATOM 669 C C . GLN A 1 84 ? -7.816 -6.715 11.276 1.00 81.88 84 GLN A C 1
ATOM 671 O O . GLN A 1 84 ? -7.351 -7.090 10.201 1.00 81.88 84 GLN A O 1
ATOM 676 N N . GLU A 1 85 ? -8.520 -5.591 11.380 1.00 83.94 85 GLU A N 1
ATOM 677 C CA . GLU A 1 85 ? -8.757 -4.677 10.267 1.00 83.94 85 GLU A CA 1
ATOM 678 C C . GLU A 1 85 ? -7.475 -3.977 9.825 1.00 83.94 85 GLU A C 1
ATOM 680 O O . GLU A 1 85 ? -7.268 -3.809 8.626 1.00 83.94 85 GLU A O 1
ATOM 685 N N . GLU A 1 86 ? -6.610 -3.578 10.756 1.00 87.88 86 GLU A N 1
ATOM 686 C CA . GLU A 1 86 ? -5.292 -3.016 10.455 1.00 87.88 86 GLU A CA 1
ATOM 687 C C . GLU A 1 86 ? -4.407 -4.057 9.767 1.00 87.88 86 GLU A C 1
ATOM 689 O O . GLU A 1 86 ? -3.919 -3.800 8.666 1.00 87.88 86 GLU A O 1
ATOM 694 N N . ALA A 1 87 ? -4.311 -5.271 10.319 1.00 87.56 87 ALA A N 1
ATOM 695 C CA . ALA A 1 87 ? -3.573 -6.367 9.693 1.00 87.56 87 ALA A CA 1
ATOM 696 C C . ALA A 1 87 ? -4.122 -6.714 8.296 1.00 87.56 87 ALA A C 1
ATOM 698 O O . ALA A 1 87 ? -3.364 -6.953 7.353 1.00 87.56 87 ALA A O 1
ATOM 699 N N . HIS A 1 88 ? -5.448 -6.704 8.129 1.00 90.25 88 HIS A N 1
ATOM 700 C CA . HIS A 1 88 ? -6.085 -6.935 6.836 1.00 90.25 88 HIS A CA 1
ATOM 701 C C . HIS A 1 88 ? -5.809 -5.792 5.851 1.00 90.25 88 HIS A C 1
ATOM 703 O O . HIS A 1 88 ? -5.523 -6.050 4.684 1.00 90.25 88 HIS A O 1
ATOM 709 N N . LYS A 1 89 ? -5.849 -4.531 6.297 1.00 93.38 89 LYS A N 1
ATOM 710 C CA . LYS A 1 89 ? -5.503 -3.368 5.465 1.00 93.38 89 LYS A CA 1
ATOM 711 C C . LYS A 1 89 ? -4.051 -3.428 5.003 1.00 93.38 89 LYS A C 1
ATOM 713 O O . LYS A 1 89 ? -3.797 -3.206 3.823 1.00 93.38 89 LYS A O 1
ATOM 718 N N . GLU A 1 90 ? -3.115 -3.771 5.884 1.00 93.69 90 GLU A N 1
ATOM 719 C CA . GLU A 1 90 ? -1.707 -3.951 5.514 1.00 93.69 90 GLU A CA 1
ATOM 720 C C . GLU A 1 90 ? -1.523 -5.088 4.505 1.00 93.69 90 GLU A C 1
ATOM 722 O O . GLU A 1 90 ? -0.797 -4.938 3.517 1.00 93.69 90 GLU A O 1
ATOM 727 N N . TYR A 1 91 ? -2.223 -6.208 4.708 1.00 93.06 91 TYR A N 1
ATOM 728 C CA . TYR A 1 91 ? -2.201 -7.334 3.780 1.00 93.06 91 TYR A CA 1
ATOM 729 C C . TYR A 1 91 ? -2.730 -6.946 2.394 1.00 93.06 91 TYR A C 1
ATOM 731 O O . TYR A 1 91 ? -2.061 -7.201 1.389 1.00 93.06 91 TYR A O 1
ATOM 739 N N . VAL A 1 92 ? -3.889 -6.284 2.332 1.00 95.88 92 VAL A N 1
ATOM 740 C CA . VAL A 1 92 ? -4.491 -5.807 1.079 1.00 95.88 92 VAL A CA 1
ATOM 741 C C . VAL A 1 92 ? -3.576 -4.800 0.390 1.00 95.88 92 VAL A C 1
ATOM 743 O O . VAL A 1 92 ? -3.258 -4.990 -0.780 1.00 95.88 92 VAL A O 1
ATOM 746 N N . ALA A 1 93 ? -3.052 -3.807 1.111 1.00 95.12 93 ALA A N 1
ATOM 747 C CA . ALA A 1 93 ? -2.120 -2.831 0.547 1.00 95.12 93 ALA A CA 1
ATOM 748 C C . ALA A 1 93 ? -0.844 -3.498 -0.003 1.00 95.12 93 ALA A C 1
ATOM 750 O O . ALA A 1 93 ? -0.313 -3.103 -1.044 1.00 95.12 93 ALA A O 1
ATOM 751 N N . GLY A 1 94 ? -0.344 -4.540 0.669 1.00 94.38 94 GLY A N 1
ATOM 752 C CA . GLY A 1 94 ? 0.782 -5.338 0.189 1.00 94.38 94 GLY A CA 1
ATOM 753 C C . GLY A 1 94 ? 0.465 -6.118 -1.091 1.00 94.38 94 GLY A C 1
ATOM 754 O O . GLY A 1 94 ? 1.317 -6.214 -1.979 1.00 94.38 94 GLY A O 1
ATOM 755 N N . LEU A 1 95 ? -0.748 -6.665 -1.208 1.00 96.38 95 LEU A N 1
ATOM 756 C CA . LEU A 1 95 ? -1.212 -7.336 -2.423 1.00 96.38 95 LEU A CA 1
ATOM 757 C C . LEU A 1 95 ? -1.402 -6.356 -3.581 1.00 96.38 95 LEU A C 1
ATOM 759 O O . LEU A 1 95 ? -0.926 -6.634 -4.678 1.00 96.38 95 LEU A O 1
ATOM 763 N N . GLU A 1 96 ? -2.024 -5.205 -3.337 1.00 95.19 96 GLU A N 1
ATOM 764 C CA . GLU A 1 96 ? -2.234 -4.158 -4.341 1.00 95.19 96 GLU A CA 1
ATOM 765 C C . GLU A 1 96 ? -0.904 -3.669 -4.924 1.00 95.19 96 GLU A C 1
ATOM 767 O O . GLU A 1 96 ? -0.758 -3.590 -6.142 1.00 95.19 96 GLU A O 1
ATOM 772 N N . LYS A 1 97 ? 0.115 -3.442 -4.081 1.00 95.44 97 LYS A N 1
ATOM 773 C CA . LYS A 1 97 ? 1.464 -3.079 -4.550 1.00 95.44 97 LYS A CA 1
ATOM 774 C C . LYS A 1 97 ? 2.083 -4.150 -5.449 1.00 95.44 97 LYS A C 1
ATOM 776 O O . LYS A 1 97 ? 2.682 -3.824 -6.471 1.00 95.44 97 LYS A O 1
ATOM 781 N N . LYS A 1 98 ? 1.950 -5.431 -5.088 1.00 95.44 98 LYS A N 1
ATOM 782 C CA . LYS A 1 98 ? 2.466 -6.544 -5.905 1.00 95.44 98 LYS A CA 1
ATOM 783 C C . LYS A 1 98 ? 1.719 -6.669 -7.229 1.00 95.44 98 LYS A C 1
ATOM 785 O O . LYS A 1 98 ? 2.355 -6.927 -8.246 1.00 95.44 98 LYS A O 1
ATOM 790 N N . LEU A 1 99 ? 0.401 -6.489 -7.216 1.00 97.19 99 LEU A N 1
ATOM 791 C CA . LEU A 1 99 ? -0.417 -6.514 -8.423 1.00 97.19 99 LEU A CA 1
ATOM 792 C C . LEU A 1 99 ? -0.007 -5.381 -9.367 1.00 97.19 99 LEU A C 1
ATOM 794 O O . LEU A 1 99 ? 0.341 -5.650 -10.513 1.00 97.19 99 LEU A O 1
ATOM 798 N N . ALA A 1 100 ? 0.069 -4.151 -8.855 1.00 96.44 100 ALA A N 1
ATOM 799 C CA . ALA A 1 100 ? 0.500 -2.989 -9.625 1.00 96.44 100 ALA A CA 1
ATOM 800 C C . ALA A 1 100 ? 1.901 -3.192 -10.227 1.00 96.44 100 ALA A C 1
ATOM 802 O O . ALA A 1 100 ? 2.153 -2.818 -11.371 1.00 96.44 100 ALA A O 1
ATOM 803 N N . LEU A 1 101 ? 2.803 -3.851 -9.492 1.00 96.44 101 LEU A N 1
ATOM 804 C CA . LEU A 1 101 ? 4.137 -4.191 -9.979 1.00 96.44 101 LEU A CA 1
ATOM 805 C C . LEU A 1 101 ? 4.089 -5.178 -11.147 1.00 96.44 101 LEU A C 1
ATOM 807 O O . LEU A 1 101 ? 4.799 -4.994 -12.133 1.00 96.44 101 LEU A O 1
ATOM 811 N N . ILE A 1 102 ? 3.277 -6.230 -11.043 1.00 96.75 102 ILE A N 1
ATOM 812 C CA . ILE A 1 102 ? 3.122 -7.240 -12.097 1.00 96.75 102 ILE A CA 1
ATOM 813 C C . ILE A 1 102 ? 2.498 -6.613 -13.348 1.00 96.75 102 ILE A C 1
ATOM 815 O O . ILE A 1 102 ? 3.008 -6.820 -14.448 1.00 96.75 102 ILE A O 1
ATOM 819 N N . GLU A 1 103 ? 1.443 -5.816 -13.184 1.00 97.25 103 GLU A N 1
ATOM 820 C CA . GLU A 1 103 ? 0.765 -5.124 -14.284 1.00 97.25 103 GLU A CA 1
ATOM 821 C C . GLU A 1 103 ? 1.696 -4.132 -14.989 1.00 97.25 103 GLU A C 1
ATOM 823 O O . GLU A 1 103 ? 1.786 -4.128 -16.217 1.00 97.25 103 GLU A O 1
ATOM 828 N N . ALA A 1 104 ? 2.460 -3.338 -14.232 1.00 96.56 104 ALA A N 1
ATOM 829 C CA . ALA A 1 104 ? 3.441 -2.418 -14.799 1.00 96.56 104 ALA A CA 1
ATOM 830 C C . ALA A 1 104 ? 4.570 -3.164 -15.530 1.00 96.56 104 ALA A C 1
ATOM 832 O O . ALA A 1 104 ? 4.946 -2.772 -16.637 1.00 96.56 104 ALA A O 1
ATOM 833 N N . LYS A 1 105 ? 5.077 -4.271 -14.963 1.00 96.75 105 LYS A N 1
ATOM 834 C CA . LYS A 1 105 ? 6.079 -5.134 -15.617 1.00 96.75 105 LYS A CA 1
ATOM 835 C C . LYS A 1 105 ? 5.570 -5.667 -16.953 1.00 96.75 105 LYS A C 1
ATOM 837 O O . LYS A 1 105 ? 6.286 -5.562 -17.947 1.00 96.75 105 LYS A O 1
ATOM 842 N N . ALA A 1 106 ? 4.340 -6.181 -16.986 1.00 96.81 106 ALA A N 1
ATOM 843 C CA . ALA A 1 106 ? 3.703 -6.652 -18.212 1.00 96.81 106 ALA A CA 1
ATOM 844 C C . ALA A 1 106 ? 3.573 -5.522 -19.243 1.00 96.81 106 ALA A C 1
ATOM 846 O O . ALA A 1 106 ? 4.018 -5.678 -20.375 1.00 96.81 106 ALA A O 1
ATOM 847 N N . ARG A 1 107 ? 3.096 -4.340 -18.827 1.00 96.69 107 ARG A N 1
ATOM 848 C CA . ARG A 1 107 ? 2.959 -3.169 -19.706 1.00 96.69 107 ARG A CA 1
ATOM 849 C C . ARG A 1 107 ? 4.281 -2.784 -20.377 1.00 96.69 107 ARG A C 1
ATOM 851 O O . ARG A 1 107 ? 4.295 -2.460 -21.560 1.00 96.69 107 ARG A O 1
ATOM 858 N N . TYR A 1 108 ? 5.390 -2.783 -19.637 1.00 96.12 108 TYR A N 1
ATOM 859 C CA . TYR A 1 108 ? 6.704 -2.465 -20.208 1.00 96.12 108 TYR A CA 1
ATOM 860 C C . TYR A 1 108 ? 7.256 -3.584 -21.091 1.00 96.12 108 TYR A C 1
ATOM 862 O O . TYR A 1 108 ? 7.861 -3.289 -22.121 1.00 96.12 108 TYR A O 1
ATOM 870 N N . ALA A 1 109 ? 7.023 -4.847 -20.735 1.00 95.19 109 ALA A N 1
ATOM 871 C CA . ALA A 1 109 ? 7.389 -5.975 -21.586 1.00 95.19 109 ALA A CA 1
ATOM 872 C C . ALA A 1 109 ? 6.635 -5.938 -22.929 1.00 95.19 109 ALA A C 1
ATOM 874 O O . ALA A 1 109 ? 7.254 -6.113 -23.977 1.00 95.19 109 ALA A O 1
ATOM 875 N N . ASP A 1 110 ? 5.340 -5.606 -22.918 1.00 95.88 110 ASP A N 1
ATOM 876 C CA . ASP A 1 110 ? 4.519 -5.441 -24.126 1.00 95.88 110 ASP A CA 1
ATOM 877 C C . ASP A 1 110 ? 5.007 -4.284 -25.018 1.00 95.88 110 ASP A C 1
ATOM 879 O O . ASP A 1 110 ? 4.856 -4.325 -26.238 1.00 95.88 110 ASP A O 1
ATOM 883 N N . MET A 1 111 ? 5.654 -3.268 -24.433 1.00 92.31 111 MET A N 1
ATOM 884 C CA . MET A 1 111 ? 6.339 -2.197 -25.176 1.00 92.31 111 MET A CA 1
ATOM 885 C C . MET A 1 111 ? 7.684 -2.634 -25.788 1.00 92.31 111 MET A C 1
ATOM 887 O O . MET A 1 111 ? 8.373 -1.813 -26.393 1.00 92.31 111 MET A O 1
ATOM 891 N N . GLY A 1 112 ? 8.078 -3.900 -25.637 1.00 91.00 112 GLY A N 1
ATOM 892 C CA . GLY A 1 112 ? 9.347 -4.430 -26.135 1.00 91.00 112 GLY A CA 1
ATOM 893 C C . GLY A 1 112 ? 10.537 -4.149 -25.218 1.00 91.00 112 GLY A C 1
ATOM 894 O O . GLY A 1 112 ? 11.686 -4.301 -25.636 1.00 91.00 112 GLY A O 1
ATOM 895 N N . MET A 1 113 ? 10.293 -3.733 -23.971 1.00 94.69 113 MET A N 1
ATOM 896 C CA . MET A 1 113 ? 11.357 -3.591 -22.984 1.00 94.69 113 MET A CA 1
ATOM 897 C C . MET A 1 113 ? 11.819 -4.972 -22.507 1.00 94.69 113 MET A C 1
ATOM 899 O O . MET A 1 113 ? 11.013 -5.862 -22.245 1.00 94.69 113 MET A O 1
ATOM 903 N N . GLU A 1 114 ? 13.131 -5.146 -22.367 1.00 94.75 114 GLU A N 1
ATOM 904 C CA . GLU A 1 114 ? 13.716 -6.376 -21.827 1.00 94.75 114 GLU A CA 1
ATOM 905 C C . GLU A 1 114 ? 13.207 -6.634 -20.384 1.00 94.75 114 GLU A C 1
ATOM 907 O O . GLU A 1 114 ? 13.055 -5.669 -19.629 1.00 94.75 114 GLU A O 1
ATOM 912 N N . PRO A 1 115 ? 12.918 -7.893 -19.991 1.00 92.88 115 PRO A N 1
ATOM 913 C CA . PRO A 1 115 ? 12.310 -8.232 -18.700 1.00 92.88 115 PRO A CA 1
ATOM 914 C C . PRO A 1 115 ? 12.956 -7.616 -17.449 1.00 92.88 115 PRO A C 1
ATOM 916 O O . PRO A 1 115 ? 12.233 -7.147 -16.566 1.00 92.88 115 PRO A O 1
ATOM 919 N N . GLU A 1 116 ? 14.287 -7.586 -17.336 1.00 93.75 116 GLU A N 1
ATOM 920 C CA . GLU A 1 116 ? 14.955 -6.964 -16.185 1.00 93.75 116 GLU A CA 1
ATOM 921 C C . GLU A 1 116 ? 14.806 -5.439 -16.186 1.00 93.75 116 GLU A C 1
ATOM 923 O O . GLU A 1 116 ? 14.602 -4.824 -15.133 1.00 93.75 116 GLU A O 1
ATOM 928 N N . LEU A 1 117 ? 14.904 -4.807 -17.358 1.00 94.56 117 LEU A N 1
ATOM 929 C CA . LEU A 1 117 ? 14.706 -3.364 -17.492 1.00 94.56 117 LEU A CA 1
ATOM 930 C C . LEU A 1 117 ? 13.239 -2.977 -17.246 1.00 94.56 117 LEU A C 1
ATOM 932 O O . LEU A 1 117 ? 12.983 -1.979 -16.568 1.00 94.56 117 LEU A O 1
ATOM 936 N N . ALA A 1 118 ? 12.290 -3.789 -17.711 1.00 96.12 118 ALA A N 1
ATOM 937 C CA . ALA A 1 118 ? 10.864 -3.655 -17.426 1.00 96.12 118 ALA A CA 1
ATOM 938 C C . ALA A 1 118 ? 10.599 -3.756 -15.921 1.00 96.12 118 ALA A C 1
ATOM 940 O O . ALA A 1 118 ? 9.861 -2.940 -15.368 1.00 96.12 118 ALA A O 1
ATOM 941 N N . ALA A 1 119 ? 11.269 -4.692 -15.239 1.00 95.50 119 ALA A N 1
ATOM 942 C CA . ALA A 1 119 ? 11.163 -4.836 -13.796 1.00 95.50 119 ALA A CA 1
ATOM 943 C C . ALA A 1 119 ? 11.632 -3.600 -13.032 1.00 95.50 119 ALA A C 1
ATOM 945 O O . ALA A 1 119 ? 10.878 -3.073 -12.218 1.00 95.50 119 ALA A O 1
ATOM 946 N N . LYS A 1 120 ? 12.824 -3.094 -13.351 1.00 96.06 120 LYS A N 1
ATOM 947 C CA . LYS A 1 120 ? 13.377 -1.884 -12.722 1.00 96.06 120 LYS A CA 1
ATOM 948 C C . LYS A 1 120 ? 12.545 -0.637 -13.021 1.00 96.06 120 LYS A C 1
ATOM 950 O O . LYS A 1 120 ? 12.444 0.252 -12.185 1.00 96.06 120 LYS A O 1
ATOM 955 N N . THR A 1 121 ? 11.956 -0.558 -14.212 1.00 96.06 121 THR A N 1
ATOM 956 C CA . THR A 1 121 ? 11.118 0.582 -14.617 1.00 96.06 121 THR A CA 1
ATOM 957 C C . THR A 1 121 ? 9.764 0.556 -13.912 1.00 96.06 121 THR A C 1
ATOM 959 O O . THR A 1 121 ? 9.305 1.597 -13.457 1.00 96.06 121 THR A O 1
ATOM 962 N N . ALA A 1 122 ? 9.160 -0.623 -13.754 1.00 97.06 122 ALA A N 1
ATOM 963 C CA . ALA A 1 122 ? 7.941 -0.800 -12.972 1.00 97.06 122 ALA A CA 1
ATOM 964 C C . ALA A 1 122 ? 8.147 -0.457 -11.487 1.00 97.06 122 ALA A C 1
ATOM 966 O O . ALA A 1 122 ? 7.315 0.228 -10.904 1.00 97.06 122 ALA A O 1
ATOM 967 N N . GLU A 1 123 ? 9.264 -0.885 -10.888 1.00 96.44 123 GLU A N 1
ATOM 968 C CA . GLU A 1 123 ? 9.617 -0.538 -9.500 1.00 96.44 123 GLU A CA 1
ATOM 969 C C . GLU A 1 123 ? 9.778 0.978 -9.342 1.00 96.44 123 GLU A C 1
ATOM 971 O O . GLU A 1 123 ? 9.107 1.583 -8.510 1.00 96.44 123 GLU A O 1
ATOM 976 N N . ALA A 1 124 ? 10.553 1.613 -10.228 1.00 97.19 124 ALA A N 1
ATOM 977 C CA . ALA A 1 124 ? 10.729 3.063 -10.225 1.00 97.19 124 ALA A CA 1
ATOM 978 C C . ALA A 1 124 ? 9.409 3.837 -10.419 1.00 97.19 124 ALA A C 1
ATOM 980 O O . ALA A 1 124 ? 9.218 4.890 -9.817 1.00 97.19 124 ALA A O 1
ATOM 981 N N . GLU A 1 125 ? 8.475 3.334 -11.233 1.00 95.81 125 GLU A N 1
ATOM 982 C CA . GLU A 1 125 ? 7.162 3.964 -11.416 1.00 95.81 125 GLU A CA 1
ATOM 983 C C . GLU A 1 125 ? 6.311 3.919 -10.144 1.00 95.81 125 GLU A C 1
ATOM 985 O O . GLU A 1 125 ? 5.693 4.929 -9.801 1.00 95.81 125 GLU A O 1
ATOM 990 N N . LEU A 1 126 ? 6.308 2.788 -9.429 1.00 95.56 126 LEU A N 1
ATOM 991 C CA . LEU A 1 126 ? 5.578 2.644 -8.166 1.00 95.56 126 LEU A CA 1
ATOM 992 C C . LEU A 1 126 ? 6.200 3.454 -7.02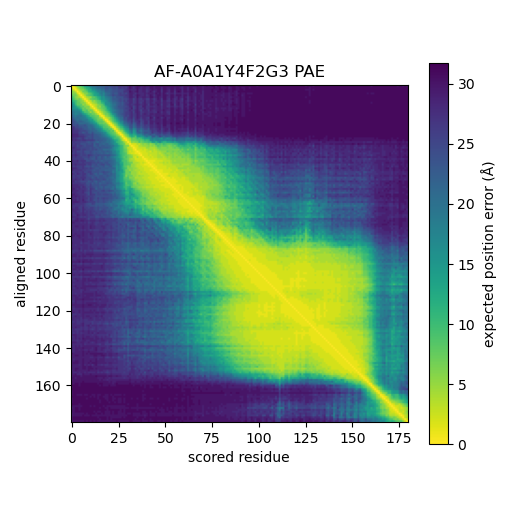8 1.00 95.56 126 LEU A C 1
ATOM 994 O O . LEU A 1 126 ? 5.468 3.988 -6.195 1.00 95.56 126 LEU A O 1
ATOM 998 N N . ASP A 1 127 ? 7.525 3.594 -7.027 1.00 95.06 127 ASP A N 1
ATOM 999 C CA . ASP A 1 127 ? 8.260 4.434 -6.076 1.00 95.06 127 ASP A CA 1
ATOM 1000 C C . ASP A 1 127 ? 8.170 5.936 -6.422 1.00 95.06 127 ASP A C 1
ATOM 1002 O O . ASP A 1 127 ? 8.603 6.792 -5.650 1.00 95.06 127 ASP A O 1
ATOM 1006 N N . GLY A 1 128 ? 7.583 6.284 -7.574 1.00 96.31 128 GLY A N 1
ATOM 1007 C CA . GLY A 1 128 ? 7.434 7.663 -8.040 1.00 96.31 128 GLY A CA 1
ATOM 1008 C C . GLY A 1 128 ? 8.713 8.280 -8.620 1.00 96.31 128 GLY A C 1
ATOM 1009 O O . GLY A 1 128 ? 8.733 9.480 -8.908 1.00 96.31 128 GLY A O 1
ATOM 1010 N N . ASP A 1 129 ? 9.756 7.481 -8.845 1.00 96.69 129 ASP A N 1
ATOM 1011 C CA . ASP A 1 129 ? 11.024 7.885 -9.451 1.00 96.69 129 ASP A CA 1
ATOM 1012 C C . ASP A 1 129 ? 10.899 8.019 -10.979 1.00 96.69 129 ASP A C 1
ATOM 1014 O O . ASP A 1 129 ? 11.271 7.158 -11.785 1.00 96.69 129 ASP A O 1
ATOM 1018 N N . LYS A 1 130 ? 10.365 9.169 -11.398 1.00 95.69 130 LYS A N 1
ATOM 1019 C CA . LYS A 1 130 ? 10.174 9.506 -12.816 1.00 95.69 130 LYS A CA 1
ATOM 1020 C C . LYS A 1 130 ? 11.492 9.667 -13.578 1.00 95.69 130 LYS A C 1
ATOM 1022 O O . LYS A 1 130 ? 11.495 9.529 -14.807 1.00 95.69 130 LYS A O 1
ATOM 1027 N N . GLU A 1 131 ? 12.589 9.981 -12.891 1.00 96.88 131 GLU A N 1
ATOM 1028 C CA . GLU A 1 131 ? 13.898 10.159 -13.518 1.00 96.88 131 GLU A CA 1
ATOM 1029 C C . GLU A 1 131 ? 14.442 8.809 -13.986 1.00 96.88 131 GLU A C 1
ATOM 1031 O O . GLU A 1 131 ? 14.781 8.660 -15.166 1.00 96.88 131 GLU A O 1
ATOM 1036 N N . THR A 1 132 ? 14.404 7.799 -13.114 1.00 96.06 132 THR A N 1
ATOM 1037 C CA . THR A 1 132 ? 14.795 6.429 -13.463 1.00 96.06 132 THR A CA 1
ATOM 1038 C C . THR A 1 132 ? 13.887 5.838 -14.538 1.00 96.06 132 THR A C 1
ATOM 1040 O O . THR A 1 132 ? 14.392 5.245 -15.497 1.00 96.06 132 THR A O 1
ATOM 1043 N N . VAL A 1 133 ? 12.567 6.062 -14.458 1.00 96.69 133 VAL A N 1
ATOM 1044 C CA . VAL A 1 133 ? 11.627 5.633 -15.512 1.00 96.69 133 VAL A CA 1
ATOM 1045 C C . VAL A 1 133 ? 12.027 6.223 -16.866 1.00 96.69 133 VAL A C 1
ATOM 1047 O O . VAL A 1 133 ? 12.214 5.497 -17.844 1.00 96.69 133 VAL A O 1
ATOM 1050 N N . SER A 1 134 ? 12.243 7.538 -16.922 1.00 96.06 134 SER A N 1
ATOM 1051 C CA . SER A 1 134 ? 12.630 8.230 -18.156 1.00 96.06 134 SER A CA 1
ATOM 1052 C C . SER A 1 134 ? 13.988 7.757 -18.684 1.00 96.06 134 SER A C 1
ATOM 1054 O O . SER A 1 134 ? 14.166 7.591 -19.892 1.00 96.06 134 SER A O 1
ATOM 1056 N N . ALA A 1 135 ? 14.957 7.525 -17.796 1.00 96.94 135 ALA A N 1
ATOM 1057 C CA . ALA A 1 135 ? 16.274 7.018 -18.163 1.00 96.94 135 ALA A CA 1
ATOM 1058 C C . ALA A 1 135 ? 16.202 5.602 -18.756 1.00 96.94 135 ALA A C 1
ATOM 1060 O O . ALA A 1 135 ? 16.871 5.318 -19.752 1.00 96.94 135 ALA A O 1
ATOM 1061 N N . ASN A 1 136 ? 15.374 4.723 -18.194 1.00 95.88 136 ASN A N 1
ATOM 1062 C CA . ASN A 1 136 ? 15.205 3.364 -18.702 1.00 95.88 136 ASN A CA 1
ATOM 1063 C C . ASN A 1 136 ? 14.442 3.332 -20.033 1.00 95.88 136 ASN A C 1
ATOM 1065 O O . ASN A 1 136 ? 14.849 2.606 -20.941 1.00 95.88 136 ASN A O 1
ATOM 1069 N N . ILE A 1 137 ? 13.429 4.185 -20.216 1.00 94.25 137 ILE A N 1
ATOM 1070 C CA . ILE A 1 137 ? 12.749 4.345 -21.513 1.00 94.25 137 ILE A CA 1
ATOM 1071 C C . ILE A 1 137 ? 13.739 4.807 -22.595 1.00 94.25 137 ILE A C 1
ATOM 1073 O O . ILE A 1 137 ? 13.751 4.251 -23.693 1.00 94.25 137 ILE A O 1
ATOM 1077 N N . LYS A 1 138 ? 14.634 5.760 -22.292 1.00 95.69 138 LYS A N 1
ATOM 1078 C CA . LYS A 1 138 ? 15.690 6.183 -23.235 1.00 95.69 138 LYS A CA 1
ATOM 1079 C C . LYS A 1 138 ? 16.613 5.028 -23.631 1.00 95.69 138 LYS A C 1
ATOM 1081 O O . LYS A 1 138 ? 16.963 4.906 -24.804 1.00 95.69 138 LYS A O 1
ATOM 1086 N N . LYS A 1 139 ? 16.990 4.165 -22.680 1.00 95.00 139 LYS A N 1
ATOM 1087 C CA . LYS A 1 139 ? 17.801 2.966 -22.964 1.00 95.00 139 LYS A CA 1
ATOM 1088 C C . LYS A 1 139 ? 17.065 1.997 -23.890 1.00 95.00 139 LYS A C 1
ATOM 1090 O O . LYS A 1 139 ? 17.669 1.514 -24.843 1.00 95.00 139 LYS A O 1
ATOM 1095 N N . MET A 1 140 ? 15.774 1.759 -23.651 1.00 94.44 140 MET A N 1
ATOM 1096 C CA . MET A 1 140 ? 14.934 0.924 -24.518 1.00 94.44 140 MET A CA 1
ATOM 1097 C C . MET A 1 140 ? 14.856 1.488 -25.942 1.00 94.44 140 MET A C 1
ATOM 1099 O O . MET A 1 140 ? 15.058 0.746 -26.903 1.00 94.44 140 MET A O 1
ATOM 1103 N N . MET A 1 141 ? 14.626 2.797 -26.093 1.00 93.81 141 MET A N 1
ATOM 1104 C CA . MET A 1 141 ? 14.594 3.446 -27.410 1.00 93.81 141 MET A CA 1
ATOM 1105 C C . MET A 1 141 ? 15.929 3.307 -28.147 1.00 93.81 141 MET A C 1
ATOM 1107 O O . MET A 1 141 ? 15.940 2.946 -29.320 1.00 93.81 141 MET A O 1
ATOM 1111 N N . ALA A 1 142 ? 17.054 3.532 -27.464 1.00 94.81 142 ALA A N 1
ATOM 1112 C CA . ALA A 1 142 ? 18.381 3.380 -28.058 1.00 94.81 142 ALA A CA 1
ATOM 1113 C C . ALA A 1 142 ? 18.671 1.928 -28.484 1.00 94.81 142 ALA A C 1
ATOM 1115 O O . ALA A 1 142 ? 19.222 1.699 -29.560 1.00 94.81 142 ALA A O 1
ATOM 1116 N N . ALA A 1 143 ? 18.277 0.945 -27.667 1.00 91.81 143 ALA A N 1
ATOM 1117 C CA . ALA A 1 143 ? 18.408 -0.471 -28.006 1.00 91.81 143 ALA A CA 1
ATOM 1118 C C . ALA A 1 143 ? 17.546 -0.847 -29.222 1.00 91.81 143 ALA A C 1
ATOM 1120 O O . ALA A 1 143 ? 18.028 -1.522 -30.132 1.00 91.81 143 ALA A O 1
ATOM 1121 N N . SER A 1 144 ? 16.311 -0.343 -29.268 1.00 90.62 144 SER A N 1
ATOM 1122 C CA . SER A 1 144 ? 15.385 -0.557 -30.383 1.00 90.62 144 SER A CA 1
ATOM 1123 C C . SER A 1 144 ? 15.935 0.039 -31.681 1.00 90.62 144 SER A C 1
ATOM 1125 O O . SER A 1 144 ? 15.999 -0.664 -32.688 1.00 90.62 144 SER A O 1
ATOM 1127 N N . LEU A 1 145 ? 16.431 1.284 -31.652 1.00 93.69 145 LEU A N 1
ATOM 1128 C CA . LEU A 1 145 ? 17.063 1.918 -32.817 1.00 93.69 145 LEU A CA 1
ATOM 1129 C C . LEU A 1 145 ? 18.252 1.100 -33.323 1.00 93.69 145 LEU A C 1
ATOM 1131 O O . LEU A 1 145 ? 18.330 0.792 -34.506 1.00 93.69 145 LEU A O 1
ATOM 1135 N N . LYS A 1 146 ? 19.144 0.687 -32.417 1.00 94.12 146 LYS A N 1
ATOM 1136 C CA . LYS A 1 146 ? 20.323 -0.108 -32.770 1.00 94.12 146 LYS A CA 1
ATOM 1137 C C . LYS A 1 146 ? 19.947 -1.454 -33.395 1.00 94.12 146 LYS A C 1
ATOM 1139 O O . LYS A 1 146 ? 20.623 -1.910 -34.314 1.00 94.12 146 LYS A O 1
ATOM 1144 N N . SER A 1 147 ? 18.889 -2.099 -32.900 1.00 90.50 147 SER A N 1
ATOM 1145 C CA . SER A 1 147 ? 18.385 -3.343 -33.491 1.00 90.50 147 SER A CA 1
ATOM 1146 C C . SER A 1 147 ? 17.831 -3.116 -34.900 1.00 90.50 147 SER A C 1
ATOM 1148 O O . SER A 1 147 ? 18.205 -3.845 -35.815 1.00 90.50 147 SER A O 1
ATOM 1150 N N . ALA A 1 148 ? 17.057 -2.046 -35.104 1.00 91.88 148 ALA A N 1
ATOM 1151 C CA . ALA A 1 148 ? 16.525 -1.675 -36.411 1.00 91.88 148 ALA A CA 1
ATOM 1152 C C . ALA A 1 148 ? 17.640 -1.309 -37.407 1.00 91.88 148 ALA A C 1
ATOM 1154 O O . ALA A 1 148 ? 17.599 -1.728 -38.560 1.00 91.88 148 ALA A O 1
ATOM 1155 N N . GLU A 1 149 ? 18.674 -0.585 -36.968 1.00 92.62 149 GLU A N 1
ATOM 1156 C CA . GLU A 1 149 ? 19.859 -0.285 -37.781 1.00 92.62 149 GLU A CA 1
ATOM 1157 C C . GLU A 1 149 ? 20.602 -1.562 -38.189 1.00 92.62 149 GLU A C 1
ATOM 1159 O O . GLU A 1 149 ? 20.992 -1.708 -39.347 1.00 92.62 149 GLU A O 1
ATOM 1164 N N 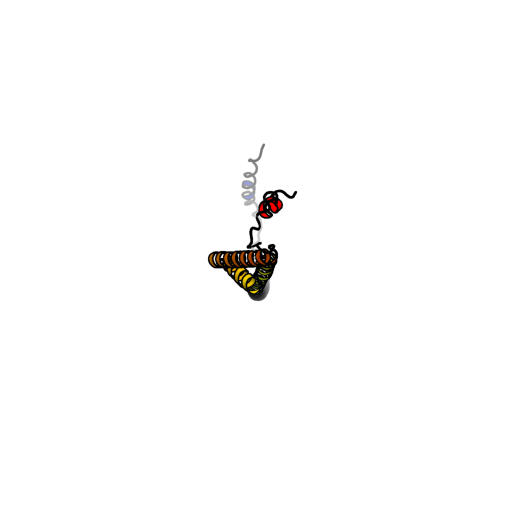. ALA A 1 150 ? 20.776 -2.512 -37.266 1.00 93.12 150 ALA A N 1
ATOM 1165 C CA . ALA A 1 150 ? 21.426 -3.786 -37.560 1.00 93.12 150 ALA A CA 1
ATOM 1166 C C . ALA A 1 150 ? 20.619 -4.632 -38.561 1.00 93.12 150 ALA A C 1
ATOM 1168 O O . ALA A 1 150 ? 21.196 -5.208 -39.488 1.00 93.12 150 ALA A O 1
ATOM 1169 N N . GLU A 1 151 ? 19.294 -4.683 -38.413 1.00 92.25 151 GLU A N 1
ATOM 1170 C CA . GLU A 1 151 ? 18.405 -5.353 -39.368 1.00 92.25 151 GLU A CA 1
ATOM 1171 C C . GLU A 1 151 ? 18.405 -4.664 -40.737 1.00 92.25 151 GLU A C 1
ATOM 1173 O O . GLU A 1 151 ? 18.455 -5.339 -41.770 1.00 92.25 151 GLU A O 1
ATOM 1178 N N . TRP A 1 152 ? 18.426 -3.330 -40.768 1.00 91.19 152 TRP A N 1
ATOM 1179 C CA . TRP A 1 152 ? 18.532 -2.560 -42.005 1.00 91.19 152 TRP A CA 1
ATOM 1180 C C . TRP A 1 152 ? 19.859 -2.821 -42.724 1.00 91.19 152 TRP A C 1
ATOM 1182 O O . TRP A 1 152 ? 19.860 -3.102 -43.917 1.00 91.19 152 TRP A O 1
ATOM 1192 N N . ILE A 1 153 ? 20.991 -2.823 -42.010 1.00 89.12 153 ILE A N 1
ATOM 1193 C CA . ILE A 1 153 ? 22.307 -3.134 -42.596 1.00 89.12 153 ILE A CA 1
ATOM 1194 C C . ILE A 1 153 ? 22.326 -4.547 -43.189 1.00 89.12 153 ILE A C 1
ATOM 1196 O O . ILE A 1 153 ? 22.888 -4.745 -44.262 1.00 89.12 153 ILE A O 1
ATOM 1200 N N . LYS A 1 154 ? 21.699 -5.523 -42.520 1.00 91.25 154 LYS A N 1
ATOM 1201 C CA . LYS A 1 154 ? 21.633 -6.914 -42.993 1.00 91.25 154 LYS A CA 1
ATOM 1202 C C . LYS A 1 154 ? 20.715 -7.097 -44.206 1.00 91.25 154 LYS A C 1
ATOM 1204 O O . LYS A 1 154 ? 20.951 -7.992 -45.011 1.00 91.25 154 LYS A O 1
ATOM 1209 N N . SER A 1 155 ? 19.651 -6.303 -44.303 1.00 88.38 155 SER A N 1
ATOM 1210 C CA . SER A 1 155 ? 18.665 -6.376 -45.392 1.00 88.38 155 SER A CA 1
ATOM 1211 C C . SER A 1 155 ? 18.979 -5.448 -46.567 1.00 88.38 155 SER A C 1
ATOM 1213 O O . SER A 1 155 ? 18.362 -5.577 -47.625 1.00 88.38 155 SER A O 1
ATOM 1215 N N . ARG A 1 156 ? 19.938 -4.528 -46.411 1.00 85.12 156 ARG A N 1
ATOM 1216 C CA . ARG A 1 156 ? 20.354 -3.622 -47.479 1.00 85.12 156 ARG A CA 1
ATOM 1217 C C . ARG A 1 156 ? 21.029 -4.413 -48.612 1.00 85.12 156 ARG A C 1
ATOM 1219 O O . ARG A 1 156 ? 21.890 -5.241 -48.324 1.00 85.12 156 ARG A O 1
ATOM 1226 N N . PRO A 1 157 ? 20.699 -4.142 -49.889 1.00 81.31 157 PRO A N 1
ATOM 1227 C CA . PRO A 1 157 ? 21.455 -4.687 -51.014 1.00 81.31 157 PRO A CA 1
ATOM 1228 C C . PRO A 1 157 ? 22.931 -4.262 -50.946 1.00 81.31 157 PRO A C 1
ATOM 1230 O O . PRO A 1 157 ? 23.253 -3.180 -50.438 1.00 81.31 157 PRO A O 1
ATOM 1233 N N . ASP A 1 158 ? 23.825 -5.111 -51.460 1.00 76.62 158 ASP A N 1
ATOM 1234 C CA . ASP A 1 158 ? 25.250 -4.788 -51.546 1.00 76.62 158 ASP A CA 1
ATOM 1235 C C . ASP A 1 158 ? 25.448 -3.487 -52.327 1.00 76.62 158 ASP A C 1
ATOM 1237 O O . ASP A 1 158 ? 24.865 -3.265 -53.390 1.00 76.62 158 ASP A O 1
ATOM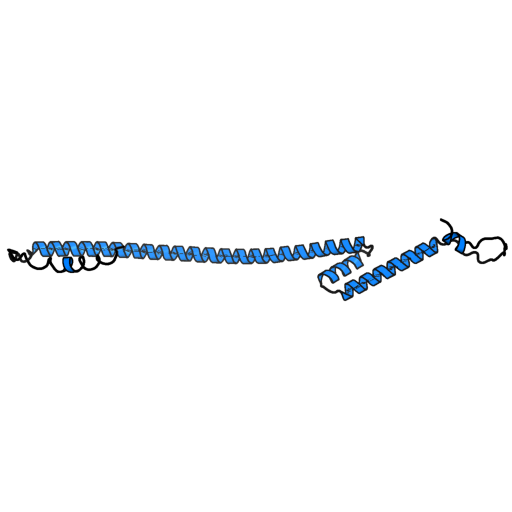 1241 N N . VAL A 1 159 ? 26.285 -2.605 -51.784 1.00 67.50 159 VAL A N 1
ATOM 1242 C CA . VAL A 1 159 ? 26.686 -1.387 -52.485 1.00 67.50 159 VAL A CA 1
ATOM 1243 C C . VAL A 1 159 ? 27.599 -1.789 -53.641 1.00 67.50 159 VAL A C 1
ATOM 1245 O O . VAL A 1 159 ? 28.719 -2.239 -53.408 1.00 67.50 159 VAL A O 1
ATOM 1248 N N . GLN A 1 160 ? 27.136 -1.629 -54.886 1.00 62.59 160 GLN A N 1
ATOM 1249 C CA . GLN A 1 160 ? 27.986 -1.753 -56.074 1.00 62.59 160 GLN A CA 1
ATOM 1250 C C . GLN A 1 160 ? 29.079 -0.675 -56.027 1.00 62.59 160 GLN A C 1
ATOM 1252 O O . GLN A 1 160 ? 28.909 0.449 -56.492 1.00 62.59 160 GLN A O 1
ATOM 1257 N N . SER A 1 161 ? 30.227 -1.016 -55.442 1.00 54.41 161 SER A N 1
ATOM 1258 C CA . SER A 1 161 ? 31.457 -0.232 -55.529 1.00 54.41 161 SER A CA 1
ATOM 1259 C C . SER A 1 161 ? 32.104 -0.482 -56.892 1.00 54.41 161 SER A C 1
ATOM 1261 O O . SER A 1 161 ? 33.075 -1.227 -57.012 1.00 54.41 161 SER A O 1
ATOM 1263 N N . GLY A 1 162 ? 31.511 0.074 -57.940 1.00 49.44 162 GLY A N 1
ATOM 1264 C CA . GLY A 1 162 ? 31.990 -0.093 -59.305 1.00 49.44 162 GLY A CA 1
ATOM 1265 C C . GLY A 1 162 ? 30.995 0.495 -60.283 1.00 49.44 162 GLY A C 1
ATOM 1266 O O . GLY A 1 162 ? 30.088 -0.195 -60.736 1.00 49.44 162 GLY A O 1
ATOM 1267 N N . ALA A 1 163 ? 31.165 1.778 -60.585 1.00 47.66 163 ALA A N 1
ATOM 1268 C CA . ALA A 1 163 ? 30.587 2.367 -61.775 1.00 47.66 163 ALA A CA 1
ATOM 1269 C C . ALA A 1 163 ? 31.268 1.732 -62.999 1.00 47.66 163 ALA A C 1
ATOM 1271 O O . ALA A 1 163 ? 32.327 2.176 -63.433 1.00 47.66 163 ALA A O 1
ATOM 1272 N N . GLU A 1 164 ? 30.671 0.679 -63.547 1.00 53.06 164 GLU A N 1
ATOM 1273 C CA . GLU A 1 164 ? 30.558 0.627 -64.999 1.00 53.06 164 GLU A CA 1
ATOM 1274 C C . GLU A 1 164 ? 29.366 1.530 -65.315 1.00 53.06 164 GLU A C 1
ATOM 1276 O O . GLU A 1 164 ? 28.218 1.176 -65.056 1.00 53.06 164 GLU A O 1
ATOM 1281 N N . GLU A 1 165 ? 29.662 2.765 -65.727 1.00 53.91 165 GLU A N 1
ATOM 1282 C CA . GLU A 1 165 ? 28.661 3.722 -66.188 1.00 53.91 165 GLU A CA 1
ATOM 1283 C C . GLU A 1 165 ? 27.962 3.134 -67.420 1.00 53.91 165 GLU A C 1
ATOM 1285 O O . GLU A 1 165 ? 28.418 3.303 -68.549 1.00 53.91 165 GLU A O 1
ATOM 1290 N N . ASP A 1 166 ? 26.853 2.426 -67.210 1.00 59.06 166 ASP A N 1
ATOM 1291 C CA . ASP A 1 166 ? 25.812 2.336 -68.224 1.00 59.06 166 ASP A CA 1
ATOM 1292 C C . ASP A 1 166 ? 25.006 3.644 -68.141 1.00 59.06 166 ASP A C 1
ATOM 1294 O O . ASP A 1 166 ? 24.278 3.851 -67.165 1.00 59.06 166 ASP A O 1
ATOM 1298 N N . PRO A 1 167 ? 25.130 4.558 -69.122 1.00 58.78 167 PRO A N 1
ATOM 1299 C CA . PRO A 1 167 ? 24.463 5.858 -69.093 1.00 58.78 167 PRO A CA 1
ATOM 1300 C C . PRO A 1 167 ? 22.927 5.770 -69.144 1.00 58.78 167 PRO A C 1
ATOM 1302 O O . PRO A 1 167 ? 22.269 6.803 -69.031 1.00 58.78 167 PRO A O 1
ATOM 1305 N N . ASN A 1 168 ? 22.351 4.570 -69.299 1.00 60.28 168 ASN A N 1
ATOM 1306 C CA . ASN A 1 168 ? 20.910 4.318 -69.231 1.00 60.28 168 ASN A CA 1
ATOM 1307 C C . ASN A 1 168 ? 20.461 3.533 -67.982 1.00 60.28 168 ASN A C 1
ATOM 1309 O O . ASN A 1 168 ? 19.270 3.234 -67.862 1.00 60.28 168 ASN A O 1
ATOM 1313 N N . ALA A 1 169 ? 21.358 3.179 -67.057 1.00 64.00 169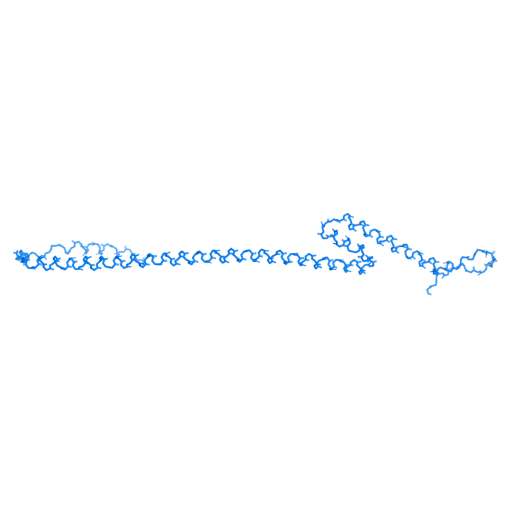 ALA A N 1
ATOM 1314 C CA . ALA A 1 169 ? 20.966 2.469 -65.842 1.00 64.00 169 ALA A CA 1
ATOM 1315 C C . ALA A 1 169 ? 20.353 3.440 -64.818 1.00 64.00 169 ALA A C 1
ATOM 1317 O O . ALA A 1 169 ? 21.034 4.297 -64.256 1.00 64.00 169 ALA A O 1
ATOM 1318 N N . GLU A 1 170 ? 19.048 3.304 -64.570 1.00 63.69 170 GLU A N 1
ATOM 1319 C CA . GLU A 1 170 ? 18.358 4.051 -63.517 1.00 63.69 170 GLU A CA 1
ATOM 1320 C C . GLU A 1 170 ? 18.940 3.704 -62.142 1.00 63.69 170 GLU A C 1
ATOM 1322 O O . GLU A 1 170 ? 19.022 2.531 -61.765 1.00 63.69 170 GLU A O 1
ATOM 1327 N N . ASP A 1 171 ? 19.324 4.742 -61.393 1.00 65.38 171 ASP A N 1
ATOM 1328 C CA . ASP A 1 171 ? 19.934 4.619 -60.071 1.00 65.38 171 ASP A CA 1
ATOM 1329 C C . ASP A 1 171 ? 19.050 3.754 -59.144 1.00 65.38 171 ASP A C 1
ATOM 1331 O O . ASP A 1 171 ? 17.880 4.095 -58.897 1.00 65.38 171 ASP A O 1
ATOM 1335 N N . PRO A 1 172 ? 19.582 2.644 -58.597 1.00 69.81 172 PRO A N 1
ATOM 1336 C CA . PRO A 1 172 ? 18.831 1.757 -57.716 1.00 69.81 172 PRO A CA 1
ATOM 1337 C C . PRO A 1 172 ? 18.282 2.464 -56.465 1.00 69.81 172 PRO A C 1
ATOM 1339 O O . PRO A 1 172 ? 17.248 2.041 -55.941 1.00 69.81 172 PRO A O 1
ATOM 1342 N N . PHE A 1 173 ? 18.901 3.561 -56.010 1.00 65.06 173 PHE A N 1
ATOM 1343 C CA . PHE A 1 173 ? 18.383 4.395 -54.923 1.00 65.06 173 PHE A CA 1
ATOM 1344 C C . PHE A 1 173 ? 17.093 5.132 -55.319 1.00 65.06 173 PHE A C 1
ATOM 1346 O O . PHE A 1 173 ? 16.138 5.168 -54.542 1.00 65.06 173 PHE A O 1
ATOM 1353 N N . ILE A 1 174 ? 17.021 5.663 -56.545 1.00 68.94 174 ILE A N 1
ATOM 1354 C CA . ILE A 1 174 ? 15.824 6.344 -57.069 1.00 68.94 174 ILE A CA 1
ATOM 1355 C C . ILE A 1 174 ? 14.690 5.332 -57.273 1.00 68.94 174 ILE A C 1
ATOM 1357 O O . ILE A 1 174 ? 13.551 5.596 -56.887 1.00 68.94 174 ILE A O 1
ATOM 1361 N N . LYS A 1 175 ? 15.002 4.140 -57.795 1.00 68.94 175 LYS A N 1
ATOM 1362 C CA . LYS A 1 175 ? 14.021 3.071 -58.037 1.00 68.94 175 LYS A CA 1
ATOM 1363 C C . LYS A 1 175 ? 13.334 2.577 -56.758 1.00 68.94 175 LYS A C 1
ATOM 1365 O O . LYS A 1 175 ? 12.140 2.285 -56.778 1.00 68.94 175 LYS A O 1
ATOM 1370 N N . GLY A 1 176 ? 14.059 2.518 -55.639 1.00 65.88 176 GLY A N 1
ATOM 1371 C CA . GLY A 1 176 ? 13.488 2.162 -54.334 1.00 65.88 176 GLY A CA 1
ATOM 1372 C C . GLY A 1 176 ? 12.498 3.196 -53.778 1.00 65.88 176 GLY A C 1
ATOM 1373 O O . GLY A 1 176 ? 11.643 2.842 -52.972 1.00 65.88 176 GLY A O 1
ATOM 1374 N N . PHE A 1 177 ? 12.582 4.455 -54.225 1.00 66.38 177 PHE A N 1
ATOM 1375 C CA . PHE A 1 177 ? 11.684 5.543 -53.814 1.00 66.38 177 PHE A CA 1
ATOM 1376 C C . PHE A 1 177 ? 10.514 5.776 -54.780 1.00 66.38 177 PHE A C 1
ATOM 1378 O O . PHE A 1 177 ? 9.465 6.264 -54.356 1.00 66.38 177 PHE A O 1
ATOM 1385 N N . THR A 1 178 ? 10.668 5.445 -56.064 1.00 65.44 178 THR A N 1
ATOM 1386 C CA . THR A 1 178 ? 9.630 5.637 -57.093 1.00 65.44 178 THR A CA 1
ATOM 1387 C C . THR A 1 178 ? 8.806 4.382 -57.387 1.00 65.44 178 THR A C 1
ATOM 1389 O O . THR A 1 178 ? 7.765 4.486 -58.035 1.00 65.44 178 THR A O 1
ATOM 1392 N N . GLY A 1 179 ? 9.215 3.213 -56.882 1.00 58.34 179 GLY A N 1
ATOM 1393 C CA . GLY A 1 179 ? 8.463 1.962 -56.981 1.00 58.34 179 GLY A CA 1
ATOM 1394 C C . GLY A 1 179 ? 7.256 1.916 -56.040 1.00 58.34 179 GLY A C 1
ATOM 1395 O O . GLY A 1 179 ? 7.351 1.376 -54.939 1.00 58.34 179 GLY A O 1
ATOM 1396 N N . LYS A 1 180 ? 6.127 2.479 -56.483 1.00 46.19 180 LYS A N 1
ATOM 1397 C CA . LYS A 1 180 ? 4.780 2.091 -56.033 1.00 46.19 180 LYS A CA 1
ATOM 1398 C C . LYS A 1 180 ? 4.230 0.972 -56.905 1.00 46.19 180 LYS A C 1
ATOM 1400 O O . LYS A 1 180 ? 4.482 1.019 -58.129 1.00 46.19 180 LYS A O 1
#

Radius of gyration: 53.02 Å; Cα contacts (8 Å, |Δi|>4): 37; chains: 1; bounding box: 102×40×143 Å

Solvent-accessible surface area (backbone atoms only — not comparable to full-atom values): 10644 Å² total; per-residue (Å²): 137,88,87,86,80,83,76,68,66,72,60,60,66,70,72,70,81,66,92,87,81,93,77,82,81,72,87,68,69,73,49,76,65,55,55,50,50,49,52,51,49,53,52,52,50,51,50,51,52,48,54,50,50,54,50,51,52,51,51,52,52,50,50,54,50,52,51,50,54,50,51,56,53,49,52,55,50,49,52,52,47,51,52,52,50,49,54,48,49,54,51,49,54,53,47,52,53,52,48,53,39,50,53,38,24,50,56,33,36,74,73,69,31,56,67,70,60,13,44,55,32,23,52,25,55,75,73,64,37,61,65,58,30,52,53,49,52,52,52,46,51,53,52,50,50,55,50,52,51,53,51,46,64,72,69,49,78,84,80,78,90,64,84,76,82,56,95,81,64,76,57,68,74,58,50,71,76,69,68,123

Secondary structure (DSSP, 8-state):
---SSSSSHHHHTSSSSSS---S--------HHHHHHHHHHHHHHHHHHHHHHHHHHHHHHHHHHHHHHHHHHHHHHHHHHHHHHHHHHHHHHHHHHHHHHHHHHHHHHHTT--HHHHHHHHHHHHTT-HHHHHHHHHHHHHHHHHHHHHHHHHHSPP--------TT---HHHHHHH--

pLDDT: mean 78.26, std 19.23, range [29.64, 97.25]

Sequence (180 aa):
MDENKNVNEELENKEKTVEEGTENQEDKQPTLEEVMAELARERAEKEKMKVASDKYSSEIATLKKQLRAKQTAEEAAEDAKREQEEAHKEYVAGLEKKLALIEAKARYADMGMEPELAAKTAEAELDGDKETVSANIKKMMAASLKSAEAEWIKSRPDVQSGAEEDPNAEDPFIKGFTGK